Protein 5U19 (pdb70)

Nearest PDB structures (foldseek):
  5tyq-assembly1_A  TM=1.001E+00  e=8.607E-71  Micromonospora echinospora
  5u1i-assembly1_A  TM=9.982E-01  e=6.288E-71  Micromonospora echinospora
  5xj2-assembly2_B  TM=6.286E-01  e=7.851E-10  Streptococcus pneumoniae TIGR4
  4krg-assembly2_B  TM=6.011E-01  e=1.849E-07  Haemonchus contortus
  2h1r-assembly2_B  TM=6.565E-01  e=3.926E-07  Plasmodium falciparum

B-factor: mean 34.41, std 12.59, range [15.95, 95.07]

Radius of gyration: 20.22 Å; Cα contacts (8 Å, |Δi|>4): 685; chains: 1; bounding box: 64×38×39 Å

InterPro domains:
  IPR001356 Homeodomain [cd00086] (237-272)
  IPR007848 Methyltransferase small domain [PF05175] (113-231)
  IPR029063 S-adenosyl-L-methionine-dependent methyltransferase superfamily [G3DSA:3.40.50.150] (94-251)
  IPR029063 S-adenosyl-L-methionine-dependent methyltransferase superfamily [SSF53335] (100-252)
  IPR046977 rRNA (guanine-N(2)-)-methyltransferase RsmC/RlmG [PTHR47816] (113-232)

Foldseek 3Di:
DAQDFDFALVQADLVLLQLVLVLCVVAAPDPPGQQVNCQLQFHWHALVSVCVSSNPSNSVSCVRRQQWDCPPRTIHGQWHWDDDLHFIFIAGDDDDPVPDDLLHFDNCPCVRVVVLQDDPAAEEEEEEEQCGLVSVVLNNLVRYQAYEYEHQRVRSQSNNVSRCSSNVRDRYHYDHDDTCPVPPAAGQEYEYADLDDPQAQDQDGRNHGGCVSVLVNQLCNLRRYDVQHKYKYWYKFKQAVVRGRQVSSCVSNVQVPSVKEKEWEWADKDQDPRRIMMTTTMMMIGDDGTDYYYYYDNSVVVVVVPSPPRD

Structure (mmCIF, N/CA/C/O backbone):
data_5U19
#
_entry.id   5U19
#
_cell.length_a   65.725
_cell.length_b   67.383
_cell.length_c   69.571
_cell.angle_alpha   90.000
_cell.angle_beta   90.000
_cell.angle_gamma   90.000
#
_symmetry.space_group_name_H-M   'P 21 21 21'
#
loop_
_entity.id
_entity.type
_entity.pdbx_description
1 polymer 'Putative gentamicin methyltransferase'
2 non-polymer S-ADENOSYL-L-HOMOCYSTEINE
3 non-polymer 'MAGNESIUM ION'
4 non-polymer '(1R,2S,3S,4R,6S)-4,6-diamino-3-{[3-deoxy-4-C-methyl-3-(methylamino)-beta-L-arabinopyranosyl]oxy}-2-hydroxycyclohexyl 2-amino-2-deoxy-alpha-D-glucopyranoside'
5 water water
#
loop_
_atom_site.group_PDB
_atom_site.id
_atom_site.type_symbol
_atom_site.label_atom_id
_atom_site.label_alt_id
_atom_site.label_comp_id
_atom_site.label_asym_id
_atom_site.label_entity_id
_atom_site.label_seq_id
_atom_site.pdbx_PDB_ins_code
_atom_site.Cartn_x
_atom_site.Cartn_y
_atom_site.Cartn_z
_atom_site.occupancy
_atom_site.B_iso_or_equiv
_atom_site.auth_seq_id
_atom_site.auth_comp_id
_atom_site.auth_asym_id
_atom_site.auth_atom_id
_atom_site.pdbx_PDB_model_num
ATOM 1 N N . ILE A 1 22 ? 2.910 -11.845 31.056 1.00 47.56 2 ILE A N 1
ATOM 2 C CA . ILE A 1 22 ? 4.338 -12.132 31.100 1.00 43.05 2 ILE A CA 1
ATOM 3 C C . ILE A 1 22 ? 4.977 -11.886 29.721 1.00 35.35 2 ILE A C 1
ATOM 4 O O . ILE A 1 22 ? 6.133 -11.485 29.660 1.00 36.34 2 ILE A O 1
ATOM 9 N N . VAL A 1 23 ? 4.245 -12.083 28.620 1.00 31.27 3 VAL A N 1
ATOM 10 C CA . VAL A 1 23 ? 4.725 -11.685 27.292 1.00 23.34 3 VAL A CA 1
ATOM 11 C C . VAL A 1 23 ? 3.922 -10.481 26.832 1.00 23.99 3 VAL A C 1
ATOM 12 O O . VAL A 1 23 ? 2.689 -10.542 26.749 1.00 26.79 3 VAL A O 1
ATOM 16 N N . GLY A 1 24 ? 4.614 -9.396 26.494 1.00 23.92 4 GLY A N 1
ATOM 17 C CA . GLY A 1 24 ? 3.946 -8.215 25.985 1.00 21.26 4 GLY A CA 1
ATOM 18 C C . GLY A 1 24 ? 3.957 -7.010 26.898 1.00 26.16 4 GLY A C 1
ATOM 19 O O . GLY A 1 24 ? 3.233 -6.042 26.626 1.00 24.37 4 GLY A O 1
ATOM 20 N N . GLY A 1 25 ? 4.740 -7.033 27.974 1.00 27.18 5 GLY A N 1
ATOM 21 C CA . GLY A 1 25 ? 4.827 -5.865 28.832 1.00 27.94 5 GLY A CA 1
ATOM 22 C C . GLY A 1 25 ? 6.161 -5.142 28.820 1.00 34.06 5 GLY A C 1
ATOM 23 O O . GLY A 1 25 ? 6.331 -4.153 29.546 1.00 29.84 5 GLY A O 1
ATOM 24 N N . SER A 1 26 ? 7.102 -5.591 27.990 1.00 26.53 6 SER A N 1
ATOM 25 C CA . SER A 1 26 ? 8.430 -4.979 27.968 1.00 30.75 6 SER A CA 1
ATOM 26 C C . SER A 1 26 ? 8.349 -3.499 27.583 1.00 27.47 6 SER A C 1
ATOM 27 O O . SER A 1 26 ? 7.461 -3.070 26.840 1.00 25.92 6 SER A O 1
ATOM 30 N N A THR A 1 27 ? 9.282 -2.709 28.109 0.42 31.20 7 THR A N 1
ATOM 31 N N B THR A 1 27 ? 9.279 -2.701 28.118 0.58 31.20 7 THR A N 1
ATOM 32 C CA A THR A 1 27 ? 9.293 -1.286 27.805 0.42 28.59 7 THR A CA 1
ATOM 33 C CA B THR A 1 27 ? 9.305 -1.276 27.806 0.58 28.54 7 THR A CA 1
ATOM 34 C C A THR A 1 27 ? 9.947 -1.048 26.447 0.42 28.89 7 THR A C 1
ATOM 35 C C B THR A 1 27 ? 9.948 -1.049 26.444 0.58 28.81 7 THR A C 1
ATOM 36 O O A THR A 1 27 ? 11.000 -1.616 26.140 0.42 29.42 7 THR A O 1
ATOM 37 O O B THR A 1 27 ? 11.009 -1.602 26.143 0.58 29.41 7 THR A O 1
ATOM 44 N N . ILE A 1 28 ? 9.299 -0.235 25.622 1.00 30.23 8 ILE A N 1
ATOM 45 C CA . ILE A 1 28 ? 9.761 0.071 24.276 1.00 29.45 8 ILE A CA 1
ATOM 46 C C . ILE A 1 28 ? 9.927 1.580 24.200 1.00 27.95 8 ILE A C 1
ATOM 47 O O . ILE A 1 28 ? 8.945 2.319 24.335 1.00 26.28 8 ILE A O 1
ATOM 52 N N . GLN A 1 29 ? 11.162 2.038 23.975 1.00 29.87 9 GLN A N 1
ATOM 53 C CA . GLN A 1 29 ? 11.513 3.458 24.061 1.00 33.28 9 GLN A CA 1
ATOM 54 C C . GLN A 1 29 ? 12.330 3.898 22.851 1.00 33.03 9 GLN A C 1
ATOM 55 O O . GLN A 1 29 ? 13.537 4.150 22.964 1.00 34.60 9 GLN A O 1
ATOM 61 N N . PRO A 1 30 ? 11.700 4.035 21.679 1.00 36.47 10 PRO A N 1
ATOM 62 C CA . PRO A 1 30 ? 12.443 4.554 20.524 1.00 33.87 10 PRO A CA 1
ATOM 63 C C . PRO A 1 30 ? 12.865 6.009 20.696 1.00 37.81 10 PRO A C 1
ATOM 64 O O . PRO A 1 30 ? 13.864 6.422 20.095 1.00 33.10 10 PRO A O 1
ATOM 68 N N . GLU A 1 31 ? 12.166 6.781 21.537 1.00 32.79 11 GLU A N 1
ATOM 69 C CA . GLU A 1 31 ? 12.543 8.173 21.775 1.00 35.59 11 GLU A CA 1
ATOM 70 C C . GLU A 1 31 ? 13.910 8.307 22.440 1.00 40.32 11 GLU A C 1
ATOM 71 O O . GLU A 1 31 ? 14.483 9.407 22.443 1.00 42.56 11 GLU A O 1
ATOM 77 N N . ARG A 1 32 ? 14.434 7.230 23.018 1.00 34.15 12 ARG A N 1
ATOM 78 C CA . ARG A 1 32 ? 15.723 7.262 23.695 1.00 37.91 12 ARG A CA 1
ATOM 79 C C . ARG A 1 32 ? 16.892 7.034 22.754 1.00 37.64 12 ARG A C 1
ATOM 80 O O . ARG A 1 32 ? 18.036 7.021 23.217 1.00 38.22 12 ARG A O 1
ATOM 88 N N . VAL A 1 33 ? 16.638 6.849 21.455 1.00 34.46 13 VAL A N 1
ATOM 89 C CA . VAL A 1 33 ? 17.675 6.528 20.480 1.00 34.01 13 VAL A CA 1
ATOM 90 C C . VAL A 1 33 ? 17.578 7.493 19.308 1.00 37.65 13 VAL A C 1
ATOM 91 O O . VAL A 1 33 ? 16.481 7.800 18.826 1.00 39.61 13 VAL A O 1
ATOM 95 N N . ASP A 1 34 ? 18.735 7.967 18.847 1.00 49.20 14 ASP A N 1
ATOM 96 C CA . ASP A 1 34 ? 18.787 8.834 17.678 1.00 45.33 14 ASP A CA 1
ATOM 97 C C . ASP A 1 34 ? 18.297 8.079 16.447 1.00 35.50 14 ASP A C 1
ATOM 98 O O . ASP A 1 34 ? 18.600 6.900 16.262 1.00 38.12 14 ASP A O 1
ATOM 103 N N . ALA A 1 35 ? 17.529 8.775 15.605 1.00 37.94 15 ALA A N 1
ATOM 104 C CA . ALA A 1 35 ? 16.914 8.141 14.443 1.00 51.36 15 ALA A CA 1
ATOM 105 C C . ALA A 1 35 ? 17.948 7.550 13.488 1.00 47.10 15 ALA A C 1
ATOM 106 O O . ALA A 1 35 ? 17.671 6.543 12.821 1.00 38.25 15 ALA A O 1
ATOM 108 N N . ALA A 1 36 ? 19.140 8.151 13.409 1.00 43.81 16 ALA A N 1
ATOM 109 C CA . ALA A 1 36 ? 20.171 7.622 12.520 1.00 38.70 16 ALA A CA 1
ATOM 110 C C . ALA A 1 36 ? 20.680 6.272 13.007 1.00 41.71 16 ALA A C 1
ATOM 111 O O . ALA A 1 36 ? 20.978 5.386 12.196 1.00 39.86 16 ALA A O 1
ATOM 113 N N . ALA A 1 37 ? 20.789 6.096 14.324 1.00 34.54 17 ALA A N 1
ATOM 114 C CA . ALA A 1 37 ? 21.203 4.804 14.858 1.00 37.61 17 ALA A CA 1
ATOM 115 C C . ALA A 1 37 ? 20.138 3.740 14.607 1.00 35.18 17 ALA A C 1
ATOM 116 O O . ALA A 1 37 ? 20.463 2.588 14.300 1.00 31.20 17 ALA A O 1
ATOM 118 N N . LEU A 1 38 ? 18.860 4.114 14.727 1.00 33.98 18 LEU A N 1
ATOM 119 C CA . LEU A 1 38 ? 17.778 3.173 14.466 1.00 34.29 18 LEU A CA 1
ATOM 120 C C . LEU A 1 38 ? 17.733 2.787 12.992 1.00 33.05 18 LEU A C 1
ATOM 121 O O . LEU A 1 38 ? 17.532 1.612 12.657 1.00 34.06 18 LEU A O 1
ATOM 126 N N A ARG A 1 39 ? 17.923 3.764 12.100 0.60 34.68 19 ARG A N 1
ATOM 127 N N B ARG A 1 39 ? 17.917 3.767 12.102 0.40 34.69 19 ARG A N 1
ATOM 128 C CA A ARG A 1 39 ? 17.993 3.474 10.672 0.60 36.04 19 ARG A CA 1
ATOM 129 C CA B ARG A 1 39 ? 18.001 3.484 10.673 0.40 36.04 19 ARG A CA 1
ATOM 130 C C A ARG A 1 39 ? 19.109 2.484 10.364 0.60 37.37 19 ARG A C 1
ATOM 131 C C B ARG A 1 39 ? 19.105 2.479 10.373 0.40 37.35 19 ARG A C 1
ATOM 132 O O A ARG A 1 39 ? 18.951 1.609 9.505 0.60 36.30 19 ARG A O 1
ATOM 133 O O B ARG A 1 39 ? 18.937 1.597 9.524 0.40 36.30 19 ARG A O 1
ATOM 148 N N . GLN A 1 40 ? 20.241 2.593 11.066 1.00 35.18 20 GLN A N 1
ATOM 149 C CA . GLN A 1 40 ? 21.351 1.679 10.818 1.00 35.55 20 GLN A CA 1
ATOM 150 C C . GLN A 1 40 ? 21.049 0.281 11.324 1.00 37.71 20 GLN A C 1
ATOM 151 O O . GLN A 1 40 ? 21.410 -0.705 10.676 1.00 38.61 20 GLN A O 1
ATOM 157 N N . LEU A 1 41 ? 20.424 0.166 12.498 1.00 35.27 21 LEU A N 1
ATOM 158 C CA . LEU A 1 41 ? 19.962 -1.144 12.940 1.00 34.13 21 LEU A CA 1
ATOM 159 C C . LEU A 1 41 ? 18.979 -1.739 11.936 1.00 29.86 21 LEU A C 1
ATOM 160 O O . LEU A 1 41 ? 18.982 -2.949 11.693 1.00 35.70 21 LEU A O 1
ATOM 165 N N . GLY A 1 42 ? 18.130 -0.897 11.341 1.00 32.71 22 GLY A N 1
ATOM 166 C CA . GLY A 1 42 ? 17.165 -1.396 10.377 1.00 31.94 22 GLY A CA 1
ATOM 167 C C . GLY A 1 42 ? 17.819 -1.921 9.113 1.00 34.24 22 GLY A C 1
ATOM 168 O O . GLY A 1 42 ? 17.37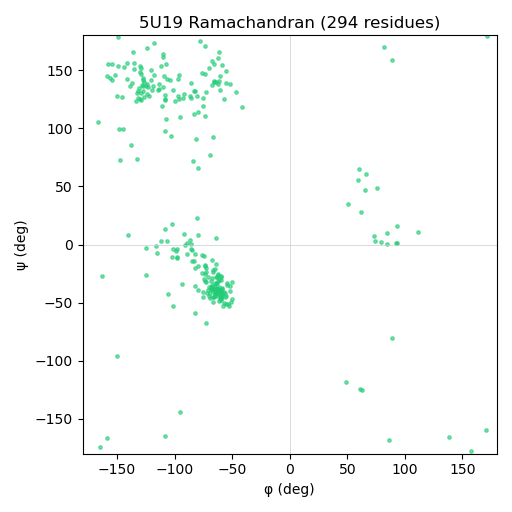6 -2.920 8.543 1.00 32.20 22 GLY A O 1
ATOM 169 N N . ASP A 1 43 ? 18.881 -1.250 8.655 1.00 40.28 23 ASP A N 1
ATOM 170 C CA . ASP A 1 43 ? 19.623 -1.736 7.493 1.00 36.70 23 ASP A CA 1
ATOM 171 C C . ASP A 1 43 ? 20.344 -3.038 7.812 1.00 36.80 23 ASP A C 1
ATOM 172 O O . ASP A 1 43 ? 20.427 -3.934 6.960 1.00 33.62 23 ASP A O 1
ATOM 177 N N . ALA A 1 44 ? 20.856 -3.170 9.042 1.00 34.70 24 ALA A N 1
ATOM 178 C CA . ALA A 1 44 ? 21.444 -4.434 9.464 1.00 32.88 24 ALA A CA 1
ATOM 179 C C . ALA A 1 44 ? 20.400 -5.544 9.491 1.00 30.84 24 ALA A C 1
ATOM 180 O O . ALA A 1 44 ? 20.678 -6.673 9.073 1.00 33.84 24 ALA A O 1
ATOM 182 N N . MET A 1 45 ? 19.189 -5.240 9.975 1.00 28.60 25 MET A N 1
ATOM 183 C CA . MET A 1 45 ? 18.120 -6.240 9.982 1.00 24.94 25 MET A CA 1
ATOM 184 C C . MET A 1 45 ? 17.736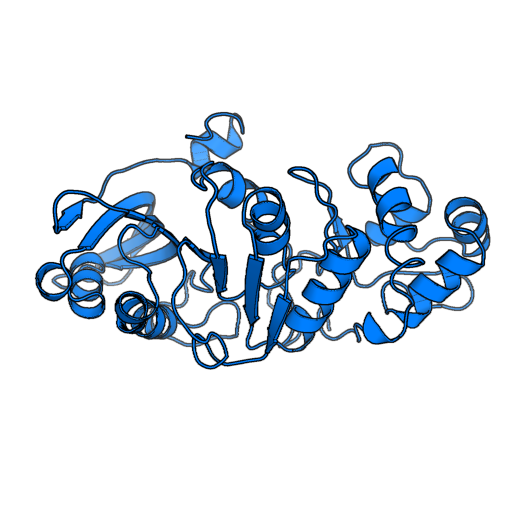 -6.646 8.560 1.00 25.87 25 MET A C 1
ATOM 185 O O . MET A 1 45 ? 17.445 -7.820 8.304 1.00 32.34 25 MET A O 1
ATOM 190 N N . ARG A 1 46 ? 17.713 -5.685 7.628 1.00 30.23 26 ARG A N 1
ATOM 191 C CA . ARG A 1 46 ? 17.381 -5.999 6.235 1.00 34.88 26 ARG A CA 1
ATOM 192 C C . ARG A 1 46 ? 18.272 -7.094 5.667 1.00 33.43 26 ARG A C 1
ATOM 193 O O . ARG A 1 46 ? 17.811 -7.908 4.860 1.00 35.09 26 ARG A O 1
ATOM 201 N N . LYS A 1 47 ? 19.535 -7.158 6.094 1.00 41.27 27 LYS A N 1
ATOM 202 C CA . LYS A 1 47 ? 20.448 -8.159 5.549 1.00 37.49 27 LYS A CA 1
ATOM 203 C C . LYS A 1 47 ? 20.155 -9.568 6.048 1.00 43.59 27 LYS A C 1
ATOM 204 O O . LYS A 1 47 ? 20.412 -10.540 5.328 1.00 37.41 27 LYS A O 1
ATOM 210 N N . VAL A 1 48 ? 19.667 -9.719 7.279 1.00 31.68 28 VAL A N 1
ATOM 211 C CA . VAL A 1 48 ? 19.771 -11.024 7.914 1.00 33.75 28 VAL A CA 1
ATOM 212 C C . VAL A 1 48 ? 18.422 -11.561 8.376 1.00 33.01 28 VAL A C 1
ATOM 213 O O . VAL A 1 48 ? 18.242 -12.780 8.474 1.00 29.98 28 VAL A O 1
ATOM 217 N N . VAL A 1 49 ? 17.467 -10.671 8.669 1.00 29.62 29 VAL A N 1
ATOM 218 C CA . VAL A 1 49 ? 16.173 -11.121 9.180 1.00 24.68 29 VAL A CA 1
ATOM 219 C C . VAL A 1 49 ? 15.383 -11.780 8.054 1.00 29.73 29 VAL A C 1
ATOM 220 O O . VAL A 1 49 ? 15.233 -11.213 6.964 1.00 28.96 29 VAL A O 1
ATOM 224 N N . GLY A 1 50 ? 14.843 -12.964 8.325 1.00 28.66 30 GLY A N 1
ATOM 225 C CA . GLY A 1 50 ? 14.111 -13.705 7.317 1.00 37.26 30 GLY A CA 1
ATOM 226 C C . GLY A 1 50 ? 14.970 -14.550 6.405 1.00 41.41 30 GLY A C 1
ATOM 227 O O . GLY A 1 50 ? 14.429 -15.219 5.513 1.00 42.81 30 GLY A O 1
ATOM 228 N N . SER A 1 51 ? 16.284 -14.549 6.601 1.00 33.98 31 SER A N 1
ATOM 229 C CA . SER A 1 51 ? 17.210 -15.337 5.803 1.00 33.48 31 SER A CA 1
ATOM 230 C C . SER A 1 51 ? 17.718 -16.513 6.618 1.00 37.83 31 SER A C 1
ATOM 231 O O . SER A 1 51 ? 17.952 -16.389 7.826 1.00 35.71 31 SER A O 1
ATOM 234 N N . ALA A 1 52 ? 17.892 -17.648 5.949 1.00 30.73 32 ALA A N 1
ATOM 235 C CA . ALA A 1 52 ? 18.438 -18.834 6.583 1.00 35.96 32 ALA A CA 1
ATOM 236 C C . ALA A 1 52 ? 19.853 -18.569 7.101 1.00 35.63 32 ALA A C 1
ATOM 237 O O . ALA A 1 52 ? 20.502 -17.590 6.739 1.00 30.68 32 ALA A O 1
ATOM 239 N N . ASP A 1 53 ? 20.335 -19.486 7.952 1.00 35.20 33 ASP A N 1
ATOM 240 C CA . ASP A 1 53 ? 21.689 -19.444 8.503 1.00 37.97 33 ASP A CA 1
ATOM 241 C C . ASP A 1 53 ? 21.862 -18.141 9.282 1.00 32.48 33 ASP A C 1
ATOM 242 O O . ASP A 1 53 ? 22.672 -17.283 8.902 1.00 37.96 33 ASP A O 1
ATOM 247 N N . PRO A 1 54 ? 21.123 -17.965 10.376 1.00 35.31 34 PRO A N 1
ATOM 248 C CA . PRO A 1 54 ? 21.050 -16.645 11.015 1.00 37.65 34 PRO A CA 1
ATOM 249 C C . PRO A 1 54 ? 22.385 -16.187 11.600 1.00 38.63 34 PRO A C 1
ATOM 250 O O . PRO A 1 54 ? 23.153 -16.972 12.165 1.00 37.65 34 PRO A O 1
ATOM 254 N N . THR A 1 55 ? 22.651 -14.901 11.437 1.00 34.93 35 THR A N 1
ATOM 255 C CA . THR A 1 55 ? 23.744 -14.204 12.103 1.00 38.98 35 THR A CA 1
ATOM 256 C C . THR A 1 55 ? 23.339 -13.911 13.549 1.00 42.83 35 THR A C 1
ATOM 257 O O . THR A 1 55 ? 22.205 -14.183 13.952 1.00 31.50 35 THR A O 1
ATOM 261 N N . PRO A 1 56 ? 24.249 -13.356 14.372 1.00 43.53 36 PRO A N 1
ATOM 262 C CA . PRO A 1 56 ? 23.852 -13.021 15.755 1.00 44.26 36 PRO A CA 1
ATOM 263 C C . PRO A 1 56 ? 22.633 -12.115 15.851 1.00 32.56 36 PRO A C 1
ATOM 264 O O . PRO A 1 56 ? 21.752 -12.364 16.686 1.00 38.05 36 PRO A O 1
ATOM 268 N N . LEU A 1 57 ? 22.559 -11.063 15.032 1.00 36.46 37 LEU A N 1
ATOM 269 C CA . LEU A 1 57 ? 21.400 -10.177 15.088 1.00 34.28 37 LEU A CA 1
ATOM 270 C C . LEU A 1 57 ? 20.122 -10.922 14.721 1.00 36.49 37 LEU A C 1
ATOM 271 O O . LEU A 1 57 ? 19.079 -10.734 15.354 1.00 30.30 37 LEU A O 1
ATOM 276 N N . ALA A 1 58 ? 20.186 -11.794 13.717 1.00 31.18 38 ALA A N 1
ATOM 277 C CA . ALA A 1 58 ? 19.009 -12.585 13.378 1.00 30.30 38 ALA A CA 1
ATOM 278 C C . ALA A 1 58 ? 18.683 -13.588 14.480 1.00 30.66 38 ALA A C 1
ATOM 279 O O . ALA A 1 58 ? 17.506 -13.821 14.781 1.00 33.56 38 ALA A O 1
ATOM 281 N N . ASP A 1 59 ? 19.705 -14.191 15.093 1.00 30.61 39 ASP A N 1
ATOM 282 C CA . ASP A 1 59 ? 19.488 -15.033 16.272 1.00 36.49 39 ASP A CA 1
ATOM 283 C C . ASP A 1 59 ? 18.782 -14.261 17.386 1.00 35.39 39 ASP A C 1
ATOM 284 O O . ASP A 1 59 ? 17.796 -14.739 17.959 1.00 32.25 39 ASP A O 1
ATOM 289 N N . LEU A 1 60 ? 19.298 -13.072 17.720 1.00 32.61 40 LEU A N 1
ATOM 290 C CA . LEU A 1 60 ? 18.709 -12.250 18.776 1.00 29.81 40 LEU A CA 1
ATOM 291 C C . LEU A 1 60 ? 17.231 -11.990 18.515 1.00 29.18 40 LEU A C 1
ATOM 292 O O . LEU A 1 60 ? 16.386 -12.209 19.391 1.00 30.78 40 LEU A O 1
ATOM 297 N N . LEU A 1 61 ? 16.902 -11.519 17.311 1.00 28.98 41 LEU A N 1
ATOM 298 C CA . LEU A 1 61 ? 15.525 -11.212 16.945 1.00 28.99 41 LEU A CA 1
ATOM 299 C C . LEU A 1 61 ? 14.711 -12.456 16.569 1.00 29.89 41 LEU A C 1
ATOM 300 O O . LEU A 1 61 ? 13.571 -12.317 16.113 1.00 30.21 41 LEU A O 1
ATOM 305 N N . SER A 1 62 ? 15.263 -13.652 16.769 1.00 24.46 42 SER A N 1
ATOM 306 C CA . SER A 1 62 ? 14.523 -14.908 16.721 1.00 26.59 42 SER A CA 1
ATOM 307 C C . SER A 1 62 ? 14.199 -15.446 18.102 1.00 28.64 42 SER A C 1
ATOM 308 O O . SER A 1 62 ? 13.516 -16.465 18.212 1.00 34.44 42 SER A O 1
ATOM 311 N N . GLY A 1 63 ? 14.670 -14.793 19.157 1.00 30.97 43 GLY A N 1
ATOM 312 C CA . GLY A 1 63 ? 14.442 -15.287 20.495 1.00 33.73 43 GLY A CA 1
ATOM 313 C C . GLY A 1 63 ? 15.541 -16.165 21.030 1.00 42.89 43 GLY A C 1
ATOM 314 O O . GLY A 1 63 ? 15.322 -16.873 22.019 1.00 41.54 43 GLY A O 1
ATOM 315 N N . THR A 1 64 ? 16.698 -16.151 20.412 1.00 31.87 44 THR A N 1
ATOM 316 C CA . THR A 1 64 ? 17.827 -16.918 20.905 1.00 38.49 44 THR A CA 1
ATOM 317 C C . THR A 1 64 ? 18.784 -15.997 21.639 1.00 43.15 44 THR A C 1
ATOM 318 O O . THR A 1 64 ? 19.082 -14.900 21.140 1.00 43.55 44 THR A O 1
ATOM 322 N N . PRO A 1 65 ? 19.250 -16.384 22.827 1.00 39.85 45 PRO A N 1
ATOM 323 C CA . PRO A 1 65 ? 20.255 -15.572 23.526 1.00 47.15 45 PRO A CA 1
ATOM 324 C C . PRO A 1 65 ? 21.570 -15.550 22.757 1.00 40.50 45 PRO A C 1
ATOM 325 O O . PRO A 1 65 ? 21.994 -16.560 22.195 1.00 43.30 45 PRO A O 1
ATOM 329 N N . VAL A 1 66 ? 22.206 -14.379 22.720 1.00 39.08 46 VAL A N 1
ATOM 330 C CA . VAL A 1 66 ? 23.371 -14.140 21.875 1.00 40.66 46 VAL A CA 1
ATOM 331 C C . VAL A 1 66 ? 24.506 -13.542 22.698 1.00 50.03 46 VAL A C 1
ATOM 332 O O . VAL A 1 66 ? 24.286 -12.849 23.697 1.00 49.25 46 VAL A O 1
ATOM 336 N N . ASP A 1 67 ? 25.732 -13.805 22.254 1.00 51.67 47 ASP A N 1
ATOM 337 C CA . ASP A 1 67 ? 26.924 -13.251 22.888 1.00 56.90 47 ASP A CA 1
ATOM 338 C C . ASP A 1 67 ? 27.074 -11.777 22.522 1.00 46.75 47 ASP A C 1
ATOM 339 O O . ASP A 1 67 ? 27.081 -11.437 21.334 1.00 53.43 47 ASP A O 1
ATOM 344 N N . PRO A 1 68 ? 27.204 -10.880 23.503 1.00 50.85 48 PRO A N 1
ATOM 345 C CA . PRO A 1 68 ? 27.228 -9.445 23.172 1.00 52.98 48 PRO A CA 1
ATOM 346 C C . PRO A 1 68 ? 28.384 -9.060 22.268 1.00 51.15 48 PRO A C 1
ATOM 347 O O . PRO A 1 68 ? 28.245 -8.133 21.462 1.00 54.29 48 PRO A O 1
ATOM 351 N N . ASP A 1 69 ? 29.519 -9.754 22.361 1.00 53.90 49 ASP A N 1
ATOM 352 C CA . ASP A 1 69 ? 30.665 -9.396 21.532 1.00 58.46 49 ASP A CA 1
ATOM 353 C C . ASP A 1 69 ? 30.379 -9.650 20.055 1.00 60.89 49 ASP A C 1
ATOM 354 O O . ASP A 1 69 ? 30.601 -8.769 19.214 1.00 58.25 49 ASP A O 1
ATOM 359 N N . GLU A 1 70 ? 29.871 -10.845 19.719 1.00 59.36 50 GLU A N 1
ATOM 360 C CA . GLU A 1 70 ? 29.524 -11.128 18.328 1.00 53.61 50 GLU A CA 1
ATOM 361 C C . GLU A 1 70 ? 28.432 -10.199 17.825 1.00 57.07 50 GLU A C 1
ATOM 362 O O . GLU A 1 70 ? 28.471 -9.763 16.669 1.00 63.05 50 GLU A O 1
ATOM 368 N N . LEU A 1 71 ? 27.452 -9.881 18.674 1.00 54.61 51 LEU A N 1
ATOM 369 C CA . LEU A 1 71 ? 26.498 -8.831 18.332 1.00 57.61 51 LEU A CA 1
ATOM 370 C C . LEU A 1 71 ? 27.227 -7.550 17.956 1.00 55.40 51 LEU A C 1
ATOM 371 O O . LEU A 1 71 ? 26.974 -6.960 16.899 1.00 54.23 51 LEU A O 1
ATOM 376 N N . THR A 1 72 ? 28.156 -7.119 18.820 1.00 64.63 52 THR A N 1
ATOM 377 C CA . THR A 1 72 ? 28.877 -5.869 18.604 1.00 60.55 52 THR A CA 1
ATOM 378 C C . THR A 1 72 ? 29.636 -5.890 17.284 1.00 54.81 52 THR A C 1
ATOM 379 O O . THR A 1 72 ? 29.682 -4.880 16.573 1.00 56.08 52 THR A O 1
ATOM 383 N N . ARG A 1 73 ? 30.219 -7.036 16.924 1.00 59.32 53 ARG A N 1
ATOM 384 C CA . ARG A 1 73 ? 30.904 -7.105 15.638 1.00 58.96 53 ARG A CA 1
ATOM 385 C C . ARG A 1 73 ? 29.949 -6.972 14.464 1.00 59.38 53 ARG A C 1
ATOM 386 O O . ARG A 1 73 ? 30.389 -6.605 13.372 1.00 61.04 53 ARG A O 1
ATOM 394 N N . GLU A 1 74 ? 28.661 -7.249 14.661 1.00 57.29 54 GLU A N 1
ATOM 395 C CA . GLU A 1 74 ? 27.711 -7.146 13.562 1.00 53.78 54 GLU A CA 1
ATOM 396 C C . GLU A 1 74 ? 27.012 -5.795 13.501 1.00 54.55 54 GLU A C 1
ATOM 397 O O . GLU A 1 74 ? 26.714 -5.313 12.403 1.00 48.93 54 GLU A O 1
ATOM 403 N N . VAL A 1 75 ? 26.743 -5.167 14.644 1.00 51.47 55 VAL A N 1
ATOM 404 C CA . VAL A 1 75 ? 26.031 -3.895 14.677 1.00 48.45 55 VAL A CA 1
ATOM 405 C C . VAL A 1 75 ? 26.884 -2.756 15.221 1.00 44.62 55 VAL A C 1
ATOM 406 O O . VAL A 1 75 ? 26.411 -1.616 15.276 1.00 43.23 55 VAL A O 1
ATOM 410 N N . GLY A 1 76 ? 28.125 -3.021 15.611 1.00 51.65 56 GLY A N 1
ATOM 411 C CA . GLY A 1 76 ? 28.975 -1.998 16.178 1.00 49.09 56 GLY A CA 1
ATOM 412 C C . GLY A 1 76 ? 28.699 -1.790 17.653 1.00 57.91 56 GLY A C 1
ATOM 413 O O . GLY A 1 76 ? 27.732 -2.301 18.229 1.00 47.86 56 GLY A O 1
ATOM 414 N N . ALA A 1 77 ? 29.587 -1.019 18.282 1.00 56.47 57 ALA A N 1
ATOM 415 C CA . ALA A 1 77 ? 29.378 -0.668 19.679 1.00 51.81 57 ALA A CA 1
ATOM 416 C C . ALA A 1 77 ? 28.276 0.366 19.828 1.00 48.82 57 ALA A C 1
ATOM 417 O O . ALA A 1 77 ? 27.649 0.441 20.887 1.00 58.37 57 ALA A O 1
ATOM 419 N N . ASP A 1 78 ? 28.018 1.166 18.787 1.00 52.55 58 ASP A N 1
ATOM 420 C CA . ASP A 1 78 ? 26.929 2.138 18.834 1.00 51.86 58 ASP A CA 1
ATOM 421 C C . ASP A 1 78 ? 25.569 1.515 18.511 1.00 60.48 58 ASP A C 1
ATOM 422 O O . ASP A 1 78 ? 24.540 2.049 18.942 1.00 48.26 58 ASP A O 1
ATOM 427 N N . GLY A 1 79 ? 25.538 0.360 17.847 1.00 53.17 59 GLY A N 1
ATOM 428 C CA . GLY A 1 79 ? 24.290 -0.355 17.650 1.00 46.41 59 GLY A CA 1
ATOM 429 C C . GLY A 1 79 ? 23.862 -1.153 18.867 1.00 39.98 59 GLY A C 1
ATOM 430 O O . GLY A 1 79 ? 22.676 -1.204 19.202 1.00 41.53 59 GLY A O 1
ATOM 431 N N . ARG A 1 80 ? 24.827 -1.781 19.542 1.00 39.54 60 ARG A N 1
ATOM 432 C CA . ARG A 1 80 ? 24.521 -2.575 20.729 1.00 42.18 60 ARG A CA 1
ATOM 433 C C . ARG A 1 80 ? 23.837 -1.742 21.826 1.00 49.67 60 ARG A C 1
ATOM 434 O O . ARG A 1 80 ? 22.875 -2.199 22.454 1.00 44.30 60 ARG A O 1
ATOM 442 N N . GLN A 1 81 ? 24.310 -0.514 22.066 1.00 45.87 61 GLN A N 1
ATOM 443 C CA . GLN A 1 81 ? 23.686 0.350 23.068 1.00 45.27 61 GLN A CA 1
ATOM 444 C C . GLN A 1 81 ? 22.350 0.891 22.579 1.00 42.36 61 GLN A C 1
ATOM 445 O O . GLN A 1 81 ? 21.451 1.132 23.389 1.00 39.22 61 GLN A O 1
ATOM 451 N N . ALA A 1 82 ? 22.203 1.098 21.267 1.00 38.39 62 ALA A N 1
ATOM 452 C CA . ALA A 1 82 ? 20.898 1.460 20.726 1.00 37.48 62 ALA A CA 1
ATOM 453 C C . ALA A 1 82 ? 19.892 0.331 20.929 1.00 34.18 62 ALA A C 1
ATOM 454 O O . ALA A 1 82 ? 18.718 0.582 21.226 1.00 32.33 62 ALA A O 1
ATOM 456 N N . LEU A 1 83 ? 20.336 -0.917 20.765 1.00 30.69 63 LEU A N 1
ATOM 457 C CA . LEU A 1 83 ? 19.483 -2.058 21.080 1.00 32.39 63 LEU A CA 1
ATOM 458 C C . LEU A 1 83 ? 19.019 -2.010 22.529 1.00 38.97 63 LEU A C 1
ATOM 459 O O . LEU A 1 83 ? 17.851 -2.289 22.827 1.00 30.54 63 LEU A O 1
ATOM 464 N N . LEU A 1 84 ? 19.919 -1.644 23.443 1.00 36.65 64 LEU A N 1
ATOM 465 C CA . LEU A 1 84 ? 19.569 -1.610 24.860 1.00 39.35 64 LEU A CA 1
ATOM 466 C C . LEU A 1 84 ? 18.709 -0.403 25.197 1.00 38.05 64 LEU A C 1
ATOM 467 O O . LEU A 1 84 ? 17.708 -0.537 25.909 1.00 38.36 64 LEU A O 1
ATOM 472 N N . ASP A 1 85 ? 19.076 0.778 24.691 1.00 33.85 65 ASP A N 1
ATOM 473 C CA . ASP A 1 85 ? 18.346 1.991 25.044 1.00 37.69 65 ASP A CA 1
ATOM 474 C C . ASP A 1 85 ? 16.909 1.951 24.548 1.00 40.04 65 ASP A C 1
ATOM 475 O O . ASP A 1 85 ? 16.009 2.486 25.211 1.00 35.72 65 ASP A O 1
ATOM 480 N N . SER A 1 86 ? 16.674 1.328 23.388 1.00 37.86 66 SER A N 1
ATOM 481 C CA . SER A 1 86 ? 15.337 1.263 22.810 1.00 31.00 66 SER A CA 1
ATOM 482 C C . SER A 1 86 ? 14.476 0.187 23.450 1.00 29.07 66 SER A C 1
ATOM 483 O O . SER A 1 86 ? 13.246 0.246 23.331 1.00 34.93 66 SER A O 1
ATOM 486 N N . GLY A 1 87 ? 15.085 -0.778 24.133 1.00 26.65 67 GLY A N 1
ATOM 487 C CA . GLY A 1 87 ? 14.358 -1.921 24.642 1.00 30.33 67 GLY A CA 1
ATOM 488 C C . GLY A 1 87 ? 14.327 -3.117 23.708 1.00 29.03 67 GLY A C 1
ATOM 489 O O . GLY A 1 87 ? 13.707 -4.132 24.052 1.00 31.39 67 GLY A O 1
ATOM 490 N N . MET A 1 88 ? 14.970 -3.027 22.538 1.00 30.23 68 MET A N 1
ATOM 491 C CA . MET A 1 88 ? 15.050 -4.169 21.627 1.00 28.25 68 MET A CA 1
ATOM 492 C C . MET A 1 88 ? 15.823 -5.324 22.242 1.00 35.82 68 MET A C 1
ATOM 493 O O . MET A 1 88 ? 15.585 -6.487 21.897 1.00 33.06 68 MET A O 1
ATOM 498 N N . ALA A 1 89 ? 16.761 -5.034 23.139 1.00 29.34 69 ALA A N 1
ATOM 499 C CA . ALA A 1 89 ? 17.575 -6.071 23.742 1.00 27.46 69 ALA A CA 1
ATOM 500 C C . ALA A 1 89 ? 17.670 -5.823 25.244 1.00 38.07 69 ALA A C 1
ATOM 501 O O . ALA A 1 89 ? 17.493 -4.699 25.723 1.00 32.60 69 ALA A O 1
ATOM 503 N N . VAL A 1 90 ? 17.940 -6.900 25.978 1.00 37.11 70 VAL A N 1
ATOM 504 C CA . VAL A 1 90 ? 18.081 -6.880 27.428 1.00 45.70 70 VAL A CA 1
ATOM 505 C C . VAL A 1 90 ? 19.407 -7.538 27.788 1.00 51.20 70 VAL A C 1
ATOM 506 O O . VAL A 1 90 ? 19.720 -8.623 27.287 1.00 44.77 70 VAL A O 1
ATOM 510 N N . ASP A 1 91 ? 20.179 -6.881 28.656 1.00 45.23 71 ASP A N 1
ATOM 511 C CA . ASP A 1 91 ? 21.451 -7.416 29.138 1.00 51.07 71 ASP A CA 1
ATOM 512 C C . ASP A 1 91 ? 21.197 -8.442 30.242 1.00 53.22 71 ASP A C 1
ATOM 513 O O . ASP A 1 91 ? 20.722 -8.092 31.329 1.00 48.58 71 ASP A O 1
ATOM 518 N N . ASP A 1 92 ? 21.517 -9.709 29.972 1.00 57.58 72 ASP A N 1
ATOM 519 C CA . ASP A 1 92 ? 21.478 -10.762 30.982 1.00 61.29 72 ASP A CA 1
ATOM 520 C C . ASP A 1 92 ? 22.817 -10.948 31.681 1.00 64.96 72 ASP A C 1
ATOM 521 O O . ASP A 1 92 ? 22.982 -11.915 32.433 1.00 66.44 72 ASP A O 1
ATOM 526 N N . GLY A 1 93 ? 23.772 -10.052 31.451 1.00 59.56 73 GLY A N 1
ATOM 527 C CA . GLY A 1 93 ? 25.117 -10.245 31.952 1.00 57.04 73 GLY A CA 1
ATOM 528 C C . GLY A 1 93 ? 25.960 -11.011 30.956 1.00 63.52 73 GLY A C 1
ATOM 529 O O . GLY A 1 93 ? 26.733 -10.419 30.192 1.00 68.90 73 GLY A O 1
ATOM 530 N N . THR A 1 94 ? 25.799 -12.334 30.941 1.00 58.40 74 THR A N 1
ATOM 531 C CA . THR A 1 94 ? 26.532 -13.162 29.990 1.00 58.95 74 THR A CA 1
ATOM 532 C C . THR A 1 94 ? 26.020 -12.959 28.564 1.00 61.07 74 THR A C 1
ATOM 533 O O . THR A 1 94 ? 26.812 -12.802 27.627 1.00 65.44 74 THR A O 1
ATOM 537 N N . THR A 1 95 ? 24.701 -12.924 28.383 1.00 57.98 75 THR A N 1
ATOM 538 C CA . THR A 1 95 ? 24.098 -12.868 27.056 1.00 56.68 75 THR A CA 1
ATOM 539 C C . THR A 1 95 ? 23.180 -11.661 26.912 1.00 52.48 75 THR A C 1
ATOM 540 O O . THR A 1 95 ? 22.851 -10.967 27.881 1.00 44.73 75 THR A O 1
ATOM 544 N N . PHE A 1 96 ? 22.784 -11.422 25.659 1.00 44.52 76 PHE A N 1
ATOM 545 C CA . PHE A 1 96 ? 21.710 -10.513 25.288 1.00 45.39 76 PHE A CA 1
ATOM 546 C C . PHE A 1 96 ? 20.521 -11.329 24.796 1.00 45.61 76 PHE A C 1
ATOM 547 O O . PHE A 1 96 ? 20.687 -12.371 24.154 1.00 39.44 76 PHE A O 1
ATOM 555 N N . SER A 1 97 ? 19.318 -10.846 25.088 1.00 37.69 77 SER A N 1
ATOM 556 C CA . SER A 1 97 ? 18.112 -11.499 24.604 1.00 43.40 77 SER A CA 1
ATOM 557 C C . SER A 1 97 ? 17.104 -10.428 24.220 1.00 38.51 77 SER A C 1
ATOM 558 O O . SER A 1 97 ? 17.168 -9.293 24.695 1.00 35.06 77 SER A O 1
ATOM 561 N N . 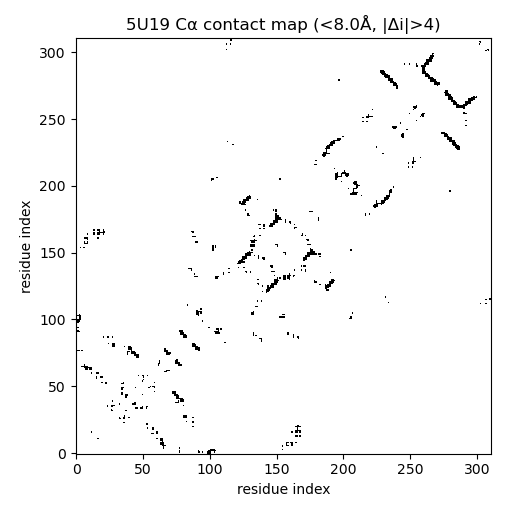SER A 1 98 ? 16.178 -10.794 23.328 1.00 32.51 78 SER A N 1
ATOM 562 C CA . SER A 1 98 ? 15.183 -9.825 22.932 1.00 26.31 78 SER A CA 1
ATOM 563 C C . SER A 1 98 ? 13.786 -10.299 23.298 1.00 28.83 78 SER A C 1
ATOM 564 O O . SER A 1 98 ? 13.445 -11.465 23.061 1.00 26.34 78 SER A O 1
ATOM 567 N N . PRO A 1 99 ? 12.946 -9.413 23.846 1.00 26.71 79 PRO A N 1
ATOM 568 C CA . PRO A 1 99 ? 11.515 -9.729 23.970 1.00 29.74 79 PRO A CA 1
ATOM 569 C C . PRO A 1 99 ? 10.758 -9.654 22.645 1.00 25.95 79 PRO A C 1
ATOM 570 O O . PRO A 1 99 ? 9.598 -10.078 22.591 1.00 29.51 79 PRO A O 1
ATOM 574 N N . LEU A 1 100 ? 11.360 -9.137 21.581 1.00 27.58 80 LEU A N 1
ATOM 575 C CA . LEU A 1 100 ? 10.663 -8.940 20.320 1.00 23.10 80 LEU A CA 1
ATOM 576 C C . LEU A 1 100 ? 11.184 -9.926 19.280 1.00 20.17 80 LEU A C 1
ATOM 577 O O . LEU A 1 100 ? 12.240 -10.542 19.448 1.00 23.23 80 LEU A O 1
ATOM 582 N N . ARG A 1 101 ? 10.420 -10.079 18.203 1.00 22.94 81 ARG A N 1
ATOM 583 C CA . ARG A 1 101 ? 10.798 -10.962 17.100 1.00 23.21 81 ARG A CA 1
ATOM 584 C C . ARG A 1 101 ? 10.764 -10.181 15.800 1.00 22.61 81 ARG A C 1
ATOM 585 O O . ARG A 1 101 ? 9.860 -9.374 15.586 1.00 23.48 81 ARG A O 1
ATOM 593 N N . GLY A 1 102 ? 11.746 -10.424 14.931 1.00 22.94 82 GLY A N 1
ATOM 594 C CA . GLY A 1 102 ? 11.890 -9.678 13.697 1.00 21.95 82 GLY A CA 1
ATOM 595 C C . GLY A 1 102 ? 11.273 -10.369 12.490 1.00 21.70 82 GLY A C 1
ATOM 596 O O . GLY A 1 102 ? 11.279 -11.598 12.375 1.00 28.92 82 GLY A O 1
ATOM 597 N N . HIS A 1 103 ? 10.744 -9.554 11.589 1.00 25.50 83 HIS A N 1
ATOM 598 C CA . HIS A 1 103 ? 10.162 -10.005 10.332 1.00 24.21 83 HIS A CA 1
ATOM 599 C C . HIS A 1 103 ? 10.643 -9.099 9.215 1.00 29.30 83 HIS A C 1
ATOM 600 O O . HIS A 1 103 ? 10.916 -7.914 9.424 1.00 26.76 83 HIS A O 1
ATOM 607 N N . GLN A 1 104 ? 10.721 -9.650 8.013 1.00 22.95 84 GLN A N 1
ATOM 608 C CA . GLN A 1 104 ? 10.911 -8.825 6.832 1.00 25.80 84 GLN A CA 1
ATOM 609 C C . GLN A 1 104 ? 9.923 -9.287 5.779 1.00 28.35 84 GLN A C 1
ATOM 610 O O . GLN A 1 104 ? 9.901 -10.470 5.432 1.00 30.10 84 GLN A O 1
ATOM 616 N N . LEU A 1 105 ? 9.101 -8.359 5.293 1.00 26.24 85 LEU A N 1
ATOM 617 C CA . LEU A 1 105 ? 8.061 -8.669 4.326 1.00 27.59 85 LEU A CA 1
ATOM 618 C C . LEU A 1 105 ? 7.674 -7.392 3.602 1.00 32.92 85 LEU A C 1
ATOM 619 O O . LEU A 1 105 ? 7.689 -6.312 4.195 1.00 26.92 85 LEU A O 1
ATOM 624 N N . HIS A 1 106 ? 7.350 -7.527 2.315 1.00 28.54 86 HIS A N 1
ATOM 625 C CA . HIS A 1 106 ? 6.795 -6.432 1.523 1.00 34.53 86 HIS A CA 1
ATOM 626 C C . HIS A 1 106 ? 7.636 -5.165 1.643 1.00 26.06 86 HIS A C 1
ATOM 627 O O . HIS A 1 106 ? 7.119 -4.049 1.642 1.00 30.49 86 HIS A O 1
ATOM 634 N N . GLY A 1 107 ? 8.949 -5.342 1.748 1.00 31.67 87 GLY A N 1
ATOM 635 C CA . GLY A 1 107 ? 9.865 -4.234 1.694 1.00 29.24 87 GLY A CA 1
ATOM 636 C C . GLY A 1 107 ? 10.091 -3.511 2.998 1.00 35.92 87 GLY A C 1
ATOM 637 O O . GLY A 1 107 ? 10.698 -2.437 2.987 1.00 34.40 87 GLY A O 1
ATOM 638 N N . VAL A 1 108 ? 9.610 -4.048 4.115 1.00 25.41 88 VAL A N 1
ATOM 639 C CA . VAL A 1 108 ? 9.815 -3.432 5.421 1.00 28.04 88 VAL A CA 1
ATOM 640 C C . VAL A 1 108 ? 10.339 -4.491 6.378 1.00 26.64 88 VAL A C 1
ATOM 641 O O . VAL A 1 108 ? 10.095 -5.687 6.203 1.00 28.91 88 VAL A O 1
ATOM 645 N N . VAL A 1 109 ? 11.073 -4.041 7.401 1.00 26.83 89 VAL A N 1
ATOM 646 C CA . VAL A 1 109 ? 11.408 -4.866 8.556 1.00 26.86 89 VAL A CA 1
ATOM 647 C C . VAL A 1 109 ? 10.498 -4.434 9.694 1.00 30.04 89 VAL A C 1
ATOM 648 O O . VAL A 1 109 ? 10.153 -3.252 9.827 1.00 26.70 89 VAL A O 1
ATOM 652 N N A VAL A 1 110 ? 10.091 -5.404 10.512 0.55 27.02 90 VAL A N 1
ATOM 653 N N B VAL A 1 110 ? 10.096 -5.388 10.526 0.45 27.01 90 VAL A N 1
ATOM 654 C CA A VAL A 1 110 ? 9.103 -5.195 11.565 0.55 24.11 90 VAL A CA 1
ATOM 655 C CA B VAL A 1 110 ? 9.142 -5.089 11.589 0.45 24.11 90 VAL A CA 1
ATOM 656 C C A VAL A 1 110 ? 9.501 -6.014 12.783 0.55 25.36 90 VAL A C 1
ATOM 657 C C B VAL A 1 110 ? 9.417 -5.999 12.774 0.45 25.43 90 VAL A C 1
ATOM 658 O O A VAL A 1 110 ? 9.878 -7.185 12.660 0.55 25.51 90 VAL A O 1
ATOM 659 O O B VAL A 1 110 ? 9.644 -7.203 12.620 0.45 25.04 90 VAL A O 1
ATOM 666 N N . LEU A 1 111 ? 9.402 -5.406 13.960 1.00 21.87 91 LEU A N 1
ATOM 667 C CA . LEU A 1 111 ? 9.464 -6.136 15.215 1.00 21.79 91 LEU A CA 1
ATOM 668 C C . LEU A 1 111 ? 8.056 -6.278 15.771 1.00 18.34 91 LEU A C 1
ATOM 669 O O . LEU A 1 111 ? 7.251 -5.349 15.688 1.00 21.96 91 LEU A O 1
ATOM 674 N N . SER A 1 112 ? 7.763 -7.421 16.375 1.00 21.72 92 SER A N 1
ATOM 675 C CA . SER A 1 112 ? 6.541 -7.533 17.159 1.00 23.20 92 SER A CA 1
ATOM 676 C C . SER A 1 112 ? 6.790 -8.516 18.288 1.00 21.29 92 SER A C 1
ATOM 677 O O . SER A 1 112 ? 7.872 -9.098 18.404 1.00 22.87 92 SER A O 1
ATOM 680 N N . ASP A 1 113 ? 5.769 -8.711 19.112 1.00 22.16 93 ASP A N 1
ATOM 681 C CA . ASP A 1 113 ? 5.837 -9.717 20.159 1.00 17.98 93 ASP A CA 1
ATOM 682 C C . ASP A 1 113 ? 5.921 -11.118 19.547 1.00 20.67 93 ASP A C 1
ATOM 683 O O . ASP A 1 113 ? 5.525 -11.333 18.402 1.00 23.37 93 ASP A O 1
ATOM 688 N N . PRO A 1 114 ? 6.472 -12.075 20.271 1.00 24.02 94 PRO A N 1
ATOM 689 C CA . PRO A 1 114 ? 6.429 -13.453 19.783 1.00 23.79 94 PRO A CA 1
ATOM 690 C C . PRO A 1 114 ? 5.007 -13.991 19.852 1.00 25.92 94 PRO A C 1
ATOM 691 O O . PRO A 1 114 ? 4.187 -13.563 20.672 1.00 20.13 94 PRO A O 1
ATOM 695 N N . ASP A 1 115 ? 4.719 -14.933 18.954 1.00 24.01 95 ASP A N 1
ATOM 696 C CA . ASP A 1 115 ? 3.426 -15.611 18.906 1.00 22.97 95 ASP A CA 1
ATOM 697 C C . ASP A 1 115 ? 3.358 -16.593 20.073 1.00 26.87 95 ASP A C 1
ATOM 698 O O . ASP A 1 115 ? 4.068 -17.606 20.076 1.00 25.44 95 ASP A O 1
ATOM 703 N N . VAL A 1 116 ? 2.508 -16.309 21.066 1.00 22.55 96 VAL A N 1
ATOM 704 C CA . VAL A 1 116 ? 2.386 -17.149 22.257 1.00 25.60 96 VAL A CA 1
ATOM 705 C C . VAL A 1 116 ? 0.911 -17.333 22.581 1.00 26.85 96 VAL A C 1
ATOM 706 O O . VAL A 1 116 ? 0.042 -16.621 22.072 1.00 24.81 96 VAL A O 1
ATOM 710 N N . GLU A 1 117 ? 0.634 -18.309 23.442 1.00 25.65 97 GLU A N 1
ATOM 711 C CA . GLU A 1 117 ? -0.748 -18.625 23.754 1.00 25.51 97 GLU A CA 1
ATOM 712 C C . GLU A 1 117 ? -1.403 -17.484 24.529 1.00 27.85 97 GLU A C 1
ATOM 713 O O . GLU A 1 117 ? -0.746 -16.666 25.192 1.00 26.23 97 GLU A O 1
ATOM 719 N N . GLU A 1 118 ? -2.733 -17.460 24.459 1.00 31.26 98 GLU A N 1
ATOM 720 C CA . GLU A 1 118 ? -3.491 -16.367 25.055 1.00 32.90 98 GLU A CA 1
ATOM 721 C C . GLU A 1 118 ? -3.248 -16.258 26.553 1.00 31.97 98 GLU A C 1
ATOM 722 O O . GLU A 1 118 ? -3.320 -15.158 27.109 1.00 25.82 98 GLU A O 1
ATOM 728 N N . GLU A 1 119 ? -2.918 -17.369 27.222 1.00 34.01 99 GLU A N 1
ATOM 729 C CA . GLU A 1 119 ? -2.826 -17.363 28.678 1.00 28.88 99 GLU A CA 1
ATOM 730 C C . GLU A 1 119 ? -1.601 -16.625 29.202 1.00 33.06 99 GLU A C 1
ATOM 731 O O . GLU A 1 119 ? -1.586 -16.240 30.372 1.00 31.08 99 GLU A O 1
ATOM 737 N N . VAL A 1 120 ? -0.568 -16.425 28.384 1.00 26.05 100 VAL A N 1
ATOM 738 C CA . VAL A 1 120 ? 0.637 -15.745 28.835 1.00 24.97 100 VAL A CA 1
ATOM 739 C C . VAL A 1 120 ? 0.765 -14.347 28.233 1.00 26.88 100 VAL A C 1
ATOM 740 O O . VAL A 1 120 ? 1.836 -13.739 28.320 1.00 29.52 100 VAL A O 1
ATOM 744 N N . GLN A 1 121 ? -0.296 -13.820 27.625 1.00 25.41 101 GLN A N 1
ATOM 745 C CA . GLN A 1 121 ? -0.249 -12.490 27.020 1.00 27.21 101 GLN A CA 1
ATOM 746 C C . GLN A 1 121 ? -0.561 -11.412 28.051 1.00 30.55 101 GLN A C 1
ATOM 747 O O . GLN A 1 121 ? -1.588 -11.474 28.735 1.00 31.19 101 GLN A O 1
ATOM 753 N N . HIS A 1 122 ? 0.346 -10.440 28.159 1.00 26.66 102 HIS A N 1
ATOM 754 C CA . HIS A 1 122 ? 0.145 -9.202 28.901 1.00 24.89 102 HIS A CA 1
ATOM 755 C C . HIS A 1 122 ? -1.018 -8.414 28.281 1.00 24.81 102 HIS A C 1
ATOM 756 O O . HIS A 1 122 ? -1.414 -8.636 27.128 1.00 22.96 102 HIS A O 1
ATOM 763 N N . ARG A 1 123 ? -1.589 -7.488 29.059 1.00 25.11 103 ARG A N 1
ATOM 764 C CA . ARG A 1 123 ? -2.682 -6.690 28.511 1.00 27.01 103 ARG A CA 1
ATOM 765 C C . ARG A 1 123 ? -2.227 -5.853 27.314 1.00 19.16 103 ARG A C 1
ATOM 766 O O . ARG A 1 123 ? -3.049 -5.505 26.456 1.00 21.46 103 ARG A O 1
ATOM 774 N N . TRP A 1 124 ? -0.936 -5.520 27.236 1.00 17.03 104 TRP A N 1
ATOM 775 C CA . TRP A 1 124 ? -0.406 -4.703 26.143 1.00 21.65 104 TRP A CA 1
ATOM 776 C C . TRP A 1 124 ? 0.340 -5.537 25.099 1.00 23.00 104 TRP A C 1
ATOM 777 O O . TRP A 1 124 ? 1.111 -4.986 24.294 1.00 20.10 104 TRP A O 1
ATOM 788 N N . TYR A 1 125 ? 0.104 -6.847 25.097 1.00 19.34 105 TYR A N 1
ATOM 789 C CA . TYR A 1 125 ? 0.586 -7.724 24.027 1.00 21.55 105 TYR A CA 1
ATOM 790 C C . TYR A 1 125 ? 0.185 -7.192 22.652 1.00 19.32 105 TYR A C 1
ATOM 791 O O . TYR A 1 125 ? -0.965 -6.784 22.440 1.00 18.25 105 TYR A O 1
ATOM 800 N N . VAL A 1 126 ? 1.117 -7.262 21.690 1.00 16.23 106 VAL A N 1
ATOM 801 C CA . VAL A 1 126 ? 0.893 -6.756 20.332 1.00 17.18 106 VAL A CA 1
ATOM 802 C C . VAL A 1 126 ? 0.793 -7.923 19.360 1.00 22.61 106 VAL A C 1
ATOM 803 O O . VAL A 1 126 ? 1.594 -8.862 19.427 1.00 18.99 106 VAL A O 1
ATOM 807 N N . ASP A 1 127 ? -0.195 -7.852 18.454 1.00 19.90 107 ASP A N 1
ATOM 808 C CA . ASP A 1 127 ? -0.446 -8.836 17.397 1.00 21.58 107 ASP A CA 1
ATOM 809 C C . ASP A 1 127 ? 0.884 -9.272 16.791 1.00 18.79 107 ASP A C 1
ATOM 810 O O . ASP A 1 127 ? 1.623 -8.435 16.260 1.00 20.39 107 ASP A O 1
ATOM 815 N N . PRO A 1 128 ? 1.237 -10.570 16.879 1.00 18.13 108 PRO A N 1
ATOM 816 C CA . PRO A 1 128 ? 2.559 -11.021 16.414 1.00 17.41 108 PRO A CA 1
ATOM 817 C C . PRO A 1 128 ? 2.652 -11.218 14.903 1.00 24.17 108 PRO A C 1
ATOM 818 O O . PRO A 1 128 ? 3.524 -11.954 14.431 1.00 25.54 108 PRO A O 1
ATOM 822 N N . LEU A 1 129 ? 1.772 -10.553 14.159 1.00 20.40 109 LEU A N 1
ATOM 823 C CA . LEU A 1 129 ? 1.613 -10.640 12.703 1.00 21.56 109 LEU A CA 1
ATOM 824 C C . LEU A 1 129 ? 0.908 -11.935 12.324 1.00 23.71 109 LEU A C 1
ATOM 825 O O . LEU A 1 129 ? 1.360 -12.650 11.417 1.00 24.49 109 LEU A O 1
ATOM 830 N N . TRP A 1 130 ? -0.209 -12.231 13.003 1.00 22.92 110 TRP A N 1
ATOM 831 C CA . TRP A 1 130 ? -0.988 -13.427 12.668 1.00 25.21 110 TRP A CA 1
ATOM 832 C C . TRP A 1 130 ? -1.475 -13.399 11.216 1.00 27.76 110 TRP A C 1
ATOM 833 O O . TRP A 1 130 ? -1.397 -14.411 10.511 1.00 24.54 110 TRP A O 1
ATOM 844 N N . GLU A 1 131 ? -1.986 -12.255 10.742 1.00 20.92 111 GLU A N 1
ATOM 845 C CA . GLU A 1 131 ? -2.541 -12.204 9.396 1.00 23.45 111 GLU A CA 1
ATOM 846 C C . GLU A 1 131 ? -1.924 -11.129 8.518 1.00 33.30 111 GLU A C 1
ATOM 847 O O . GLU A 1 131 ? -2.283 -11.053 7.333 1.00 26.55 111 GLU A O 1
ATOM 853 N N . ALA A 1 132 ? -1.003 -10.313 9.054 1.00 26.14 112 ALA A N 1
ATOM 854 C CA . ALA A 1 132 ? -0.507 -9.133 8.340 1.00 25.34 112 ALA A CA 1
ATOM 855 C C . ALA A 1 132 ? -0.057 -9.457 6.917 1.00 24.72 112 ALA A C 1
ATOM 856 O O . ALA A 1 132 ? -0.392 -8.732 5.976 1.00 26.08 112 ALA A O 1
ATOM 858 N N . ASP A 1 133 ? 0.727 -10.523 6.740 1.00 23.91 113 ASP A N 1
ATOM 859 C CA . ASP A 1 133 ? 1.256 -10.812 5.406 1.00 28.67 113 ASP A CA 1
ATOM 860 C C . ASP A 1 133 ? 0.139 -11.117 4.418 1.00 28.01 113 ASP A C 1
ATOM 861 O O . ASP A 1 133 ? 0.182 -10.675 3.262 1.00 29.07 113 ASP A O 1
ATOM 866 N N . LEU A 1 134 ? -0.869 -11.867 4.853 1.00 26.20 114 LEU A N 1
ATOM 867 C CA . LEU A 1 134 ? -2.027 -12.123 4.000 1.00 28.38 114 LEU A CA 1
ATOM 868 C C . LEU A 1 134 ? -2.795 -10.835 3.710 1.00 28.40 114 LEU A C 1
ATOM 869 O O . LEU A 1 134 ? -3.170 -10.572 2.560 1.00 21.82 114 LEU A O 1
ATOM 874 N N . LEU A 1 135 ? -3.025 -10.006 4.734 1.00 24.00 115 LEU A N 1
ATOM 875 C CA . LEU A 1 135 ? -3.830 -8.809 4.527 1.00 19.68 115 LEU A CA 1
ATOM 876 C C . LEU A 1 135 ? -3.143 -7.838 3.578 1.00 19.08 115 LEU A C 1
ATOM 877 O O . LEU A 1 135 ? -3.805 -7.167 2.780 1.00 24.42 115 LEU A O 1
ATOM 882 N N . ILE A 1 136 ? -1.816 -7.734 3.650 1.00 19.55 116 ILE A N 1
ATOM 883 C CA . ILE A 1 136 ? -1.124 -6.834 2.724 1.00 21.49 116 ILE A CA 1
ATOM 884 C C . ILE A 1 136 ? -1.348 -7.276 1.280 1.00 25.76 116 ILE A C 1
ATOM 885 O O . ILE A 1 136 ? -1.517 -6.444 0.380 1.00 23.48 116 ILE A O 1
ATOM 890 N N . ARG A 1 137 ? -1.390 -8.586 1.045 1.00 24.98 117 ARG A N 1
ATOM 891 C CA . ARG A 1 137 ? -1.646 -9.092 -0.305 1.00 32.14 117 ARG A CA 1
ATOM 892 C C . ARG A 1 137 ? -3.089 -8.857 -0.753 1.00 32.82 117 ARG A C 1
ATOM 893 O O . ARG A 1 137 ? -3.340 -8.718 -1.957 1.00 31.97 117 ARG A O 1
ATOM 901 N N . LEU A 1 138 ? -4.046 -8.785 0.184 1.00 24.09 118 LEU A N 1
ATOM 902 C CA . LEU A 1 138 ? -5.429 -8.462 -0.177 1.00 28.87 118 LEU A CA 1
ATOM 903 C C . LEU A 1 138 ? -5.642 -6.982 -0.468 1.00 30.34 118 LEU A C 1
ATOM 904 O O . LEU A 1 138 ? -6.600 -6.630 -1.177 1.00 30.51 118 LEU A O 1
ATOM 909 N N . MET A 1 139 ? -4.795 -6.110 0.081 1.00 27.01 119 MET A N 1
ATOM 910 C CA . MET A 1 139 ? -5.023 -4.674 -0.007 1.00 25.62 119 MET A CA 1
ATOM 911 C C . MET A 1 139 ? -4.887 -4.184 -1.449 1.00 29.23 119 MET A C 1
ATOM 912 O O . MET A 1 139 ? -3.980 -4.590 -2.184 1.00 29.13 119 MET A O 1
ATOM 917 N N . LEU A 1 140 ? -5.800 -3.306 -1.850 1.00 31.00 120 LEU A N 1
ATOM 918 C CA . LEU A 1 140 ? -5.719 -2.680 -3.165 1.00 31.61 120 LEU A CA 1
ATOM 919 C C . LEU A 1 140 ? -4.372 -1.987 -3.343 1.00 38.93 120 LEU A C 1
ATOM 920 O O . LEU A 1 140 ? -3.857 -1.336 -2.423 1.00 31.73 120 LEU A O 1
ATOM 925 N N . ARG A 1 141 ? -3.801 -2.118 -4.544 1.00 34.33 121 ARG A N 1
ATOM 926 C CA . ARG A 1 141 ? -2.419 -1.696 -4.722 1.00 41.92 121 ARG A CA 1
ATOM 927 C C . ARG A 1 141 ? -2.306 -0.207 -5.016 1.00 35.67 121 ARG A C 1
ATOM 928 O O . ARG A 1 141 ? -1.191 0.316 -5.086 1.00 44.37 121 ARG A O 1
ATOM 936 N N . ARG A 1 142 ? -3.433 0.477 -5.175 1.00 44.96 122 ARG A N 1
ATOM 937 C CA . ARG A 1 142 ? -3.447 1.922 -5.376 1.00 46.91 122 ARG A CA 1
ATOM 938 C C . ARG A 1 142 ? -2.796 2.652 -4.209 1.00 42.54 122 ARG A C 1
ATOM 939 O O . ARG A 1 142 ? -2.774 2.173 -3.074 1.00 39.39 122 ARG A O 1
ATOM 947 N N . GLY A 1 143 ? -2.292 3.852 -4.503 1.00 34.50 123 GLY A N 1
ATOM 948 C CA . GLY A 1 143 ? -1.906 4.809 -3.496 1.00 36.01 123 GLY A CA 1
ATOM 949 C C . GLY A 1 143 ? -2.875 5.973 -3.444 1.00 34.82 123 GLY A C 1
ATOM 950 O O . GLY A 1 143 ? -3.978 5.925 -3.989 1.00 40.64 123 GLY A O 1
ATOM 951 N N . GLY A 1 144 ? -2.440 7.039 -2.782 1.00 32.68 124 GLY A N 1
ATOM 952 C CA . GLY A 1 144 ? -3.297 8.200 -2.636 1.00 30.05 124 GLY A CA 1
ATOM 953 C C . GLY A 1 144 ? -2.709 9.208 -1.664 1.00 31.55 124 GLY A C 1
ATOM 954 O O . GLY A 1 144 ? -1.507 9.196 -1.384 1.00 32.02 124 GLY A O 1
ATOM 955 N N . ALA A 1 145 ? -3.590 10.069 -1.144 1.00 31.93 125 ALA A N 1
ATOM 956 C CA . ALA A 1 145 ? -3.162 11.239 -0.381 1.00 31.64 125 ALA A CA 1
ATOM 957 C C . ALA A 1 145 ? -2.854 10.907 1.077 1.00 35.96 125 ALA A C 1
ATOM 958 O O . ALA A 1 145 ? -1.745 11.155 1.559 1.00 30.96 125 ALA A O 1
ATOM 960 N N . ARG A 1 146 ? -3.832 10.375 1.806 1.00 34.10 126 ARG A N 1
ATOM 961 C CA . ARG A 1 146 ? -3.708 10.284 3.256 1.00 27.86 126 ARG A CA 1
ATOM 962 C C . ARG A 1 146 ? -4.392 9.015 3.740 1.00 32.17 126 ARG A C 1
ATOM 963 O O . ARG A 1 146 ? -5.565 8.789 3.422 1.00 29.68 126 ARG A O 1
ATOM 971 N N . ALA A 1 147 ? -3.668 8.192 4.503 1.00 27.78 127 ALA A N 1
ATOM 972 C CA . ALA A 1 147 ? -4.186 6.899 4.926 1.00 24.56 127 ALA A CA 1
ATOM 973 C C . ALA A 1 147 ? -4.241 6.811 6.446 1.00 24.93 127 ALA A C 1
ATOM 974 O O . ALA A 1 147 ? -3.446 7.437 7.156 1.00 23.35 127 ALA A O 1
ATOM 976 N N . LEU A 1 148 ? -5.208 6.034 6.934 1.00 20.25 128 LEU A N 1
ATOM 977 C CA . LEU A 1 148 ? -5.397 5.783 8.356 1.00 21.91 128 LEU A CA 1
ATOM 978 C C . LEU A 1 148 ? -5.320 4.282 8.612 1.00 19.24 128 LEU A C 1
ATOM 979 O O . LEU A 1 148 ? -6.025 3.506 7.964 1.00 23.63 128 LEU A O 1
ATOM 984 N N . ASP A 1 149 ? -4.475 3.886 9.556 1.00 21.26 129 ASP A N 1
ATOM 985 C CA . ASP A 1 149 ? -4.350 2.498 10.016 1.00 23.84 129 ASP A CA 1
ATOM 986 C C . ASP A 1 149 ? -4.962 2.443 11.414 1.00 20.22 129 ASP A C 1
ATOM 987 O O . ASP A 1 149 ? -4.328 2.852 12.393 1.00 22.48 129 ASP A O 1
ATOM 992 N N . MET A 1 150 ? -6.220 2.006 11.494 1.00 20.73 130 MET A N 1
ATOM 993 C CA . MET A 1 150 ? -6.910 1.910 12.773 1.00 19.24 130 MET A CA 1
ATOM 994 C C . MET A 1 150 ? -6.496 0.630 13.492 1.00 24.94 130 MET A C 1
ATOM 995 O O . MET A 1 150 ? -6.607 -0.468 12.930 1.00 21.61 130 MET A O 1
ATOM 1000 N N . GLY A 1 151 ? -6.071 0.764 14.748 1.00 22.50 131 GLY A N 1
ATOM 1001 C CA . GLY A 1 151 ? -5.518 -0.354 15.493 1.00 20.82 131 GLY A CA 1
ATOM 1002 C C . GLY A 1 151 ? -4.202 -0.819 14.906 1.00 22.39 131 GLY A C 1
ATOM 1003 O O . GLY A 1 151 ? -4.067 -1.981 14.478 1.00 20.26 131 GLY A O 1
ATOM 1004 N N . CYS A 1 152 ? -3.216 0.083 14.876 1.00 19.18 132 CYS A N 1
ATOM 1005 C CA . CYS A 1 152 ? -2.029 -0.161 14.061 1.00 25.16 132 CYS A CA 1
ATOM 1006 C C . CYS A 1 152 ? -1.097 -1.218 14.654 1.00 19.54 132 CYS A C 1
ATOM 1007 O O . CYS A 1 152 ? -0.269 -1.771 13.920 1.00 20.86 132 CYS A O 1
ATOM 1010 N N . GLY A 1 153 ? -1.214 -1.532 15.947 1.00 18.54 133 GLY A N 1
ATOM 1011 C CA . GLY A 1 153 ? -0.452 -2.657 16.492 1.00 17.67 133 GLY A CA 1
ATOM 1012 C C . GLY A 1 153 ? 1.049 -2.429 16.356 1.00 23.10 133 GLY A C 1
ATOM 1013 O O . GLY A 1 153 ? 1.585 -1.413 16.813 1.00 23.36 133 GLY A O 1
ATOM 1014 N N . SER A 1 154 ? 1.753 -3.367 15.710 1.00 20.94 134 SER A N 1
ATOM 1015 C CA . SER A 1 154 ? 3.182 -3.190 15.436 1.00 20.93 134 SER A CA 1
ATOM 1016 C C . SER A 1 154 ? 3.460 -2.078 14.427 1.00 19.95 134 SER A C 1
ATOM 1017 O O . SER A 1 154 ? 4.615 -1.662 14.274 1.00 22.10 134 SER A O 1
ATOM 1020 N N . GLY A 1 155 ? 2.443 -1.606 13.732 1.00 15.95 135 GLY A N 1
ATOM 1021 C CA . GLY A 1 155 ? 2.609 -0.610 12.687 1.00 20.72 135 GLY A CA 1
ATOM 1022 C C . GLY A 1 155 ? 2.780 -1.191 11.301 1.00 24.47 135 GLY A C 1
ATOM 1023 O O . GLY A 1 155 ? 2.918 -0.423 10.338 1.00 25.21 135 GLY A O 1
ATOM 1024 N N . VAL A 1 156 ? 2.731 -2.518 11.164 1.00 22.22 136 VAL A N 1
ATOM 1025 C CA . VAL A 1 156 ? 3.130 -3.161 9.908 1.00 24.11 136 VAL A CA 1
ATOM 1026 C C . VAL A 1 156 ? 2.338 -2.609 8.724 1.00 25.91 136 VAL A C 1
ATOM 1027 O O . VAL A 1 156 ? 2.909 -2.294 7.674 1.00 22.75 136 VAL A O 1
ATOM 1031 N N . LEU A 1 157 ? 1.013 -2.466 8.868 1.00 18.59 137 LEU A N 1
ATOM 1032 C CA . LEU A 1 157 ? 0.234 -2.046 7.704 1.00 23.06 137 LEU A CA 1
ATOM 1033 C C . LEU A 1 157 ? 0.534 -0.590 7.349 1.00 25.38 137 LEU A C 1
ATOM 1034 O O . LEU A 1 157 ? 0.573 -0.223 6.168 1.00 25.48 137 LEU A O 1
ATOM 1039 N N . SER A 1 158 ? 0.746 0.248 8.367 1.00 21.62 138 SER A N 1
ATOM 1040 C CA . SER A 1 158 ? 1.151 1.637 8.138 1.00 24.83 138 SER A CA 1
ATOM 1041 C C . SER A 1 158 ? 2.478 1.720 7.398 1.00 27.08 138 SER A C 1
ATOM 1042 O O . SER A 1 158 ? 2.662 2.584 6.532 1.00 26.77 138 SER A O 1
ATOM 1045 N N . LEU A 1 159 ? 3.423 0.839 7.739 1.00 24.17 139 LEU A N 1
ATOM 1046 C CA . LEU A 1 159 ? 4.734 0.909 7.104 1.00 25.19 139 LEU A CA 1
ATOM 1047 C C . LEU A 1 159 ? 4.636 0.616 5.618 1.00 26.50 139 LEU A C 1
ATOM 1048 O O . LEU A 1 159 ? 5.292 1.283 4.815 1.00 25.99 139 LEU A O 1
ATOM 1053 N N . VAL A 1 160 ? 3.798 -0.352 5.232 1.00 25.17 140 VAL A N 1
ATOM 1054 C CA . VAL A 1 160 ? 3.661 -0.688 3.817 1.00 24.43 140 VAL A CA 1
ATOM 1055 C C . VAL A 1 160 ? 2.918 0.417 3.072 1.00 34.36 140 VAL A C 1
ATOM 1056 O O . VAL A 1 160 ? 3.301 0.793 1.955 1.00 29.94 140 VAL A O 1
ATOM 1060 N N . LEU A 1 161 ? 1.858 0.971 3.679 1.00 24.78 141 LEU A N 1
ATOM 1061 C CA . LEU A 1 161 ? 1.133 2.073 3.050 1.00 24.90 141 LEU A CA 1
ATOM 1062 C C . LEU A 1 161 ? 2.013 3.307 2.867 1.00 35.27 141 LEU A C 1
ATOM 1063 O O . LEU A 1 161 ? 1.776 4.109 1.952 1.00 28.38 141 LEU A O 1
ATOM 1068 N N . ALA A 1 162 ? 3.039 3.467 3.709 1.00 26.44 142 ALA A N 1
ATOM 1069 C CA . ALA A 1 162 ? 3.893 4.652 3.647 1.00 28.94 142 ALA A CA 1
ATOM 1070 C C . ALA A 1 162 ? 4.577 4.810 2.290 1.00 31.20 142 ALA A C 1
ATOM 1071 O O . ALA A 1 162 ? 4.918 5.932 1.897 1.00 27.50 142 ALA A O 1
ATOM 1073 N N . ASP A 1 163 ? 4.799 3.706 1.570 1.00 32.55 143 ASP A N 1
ATOM 1074 C CA . ASP A 1 163 ? 5.507 3.761 0.296 1.00 39.25 143 ASP A CA 1
ATOM 1075 C C . ASP A 1 163 ? 4.650 4.290 -0.843 1.00 36.83 143 ASP A C 1
ATOM 1076 O O . ASP A 1 163 ? 5.173 4.513 -1.940 1.00 37.56 143 ASP A O 1
ATOM 1081 N N . ARG A 1 164 ? 3.352 4.469 -0.633 1.00 32.05 144 ARG A N 1
ATOM 1082 C CA . ARG A 1 164 ? 2.514 4.943 -1.723 1.00 33.83 144 ARG A CA 1
ATOM 1083 C C . ARG A 1 164 ? 1.469 5.952 -1.272 1.00 32.75 144 ARG A C 1
ATOM 1084 O O . ARG A 1 164 ? 0.617 6.338 -2.082 1.00 29.40 144 ARG A O 1
ATOM 1092 N N . TYR A 1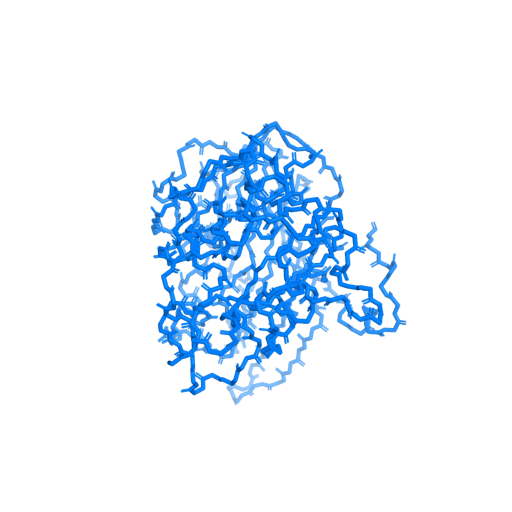 165 ? 1.527 6.412 -0.022 1.00 34.96 145 TYR A N 1
ATOM 1093 C CA . TYR A 1 165 ? 0.683 7.487 0.475 1.00 28.25 145 TYR A CA 1
ATOM 1094 C C . TYR A 1 165 ? 1.547 8.663 0.894 1.00 28.51 145 TYR A C 1
ATOM 1095 O O . TYR A 1 165 ? 2.674 8.484 1.368 1.00 28.67 145 TYR A O 1
ATOM 1104 N N . GLU A 1 166 ? 1.023 9.874 0.689 1.00 33.86 146 GLU A N 1
ATOM 1105 C CA . GLU A 1 166 ? 1.769 11.059 1.092 1.00 32.43 146 GLU A CA 1
ATOM 1106 C C . GLU A 1 166 ? 1.942 11.114 2.603 1.00 28.22 146 GLU A C 1
ATOM 1107 O O . GLU A 1 166 ? 3.030 11.435 3.091 1.00 28.63 146 GLU A O 1
ATOM 1113 N N . SER A 1 167 ? 0.899 10.780 3.366 1.00 25.95 147 SER A N 1
ATOM 1114 C CA . SER A 1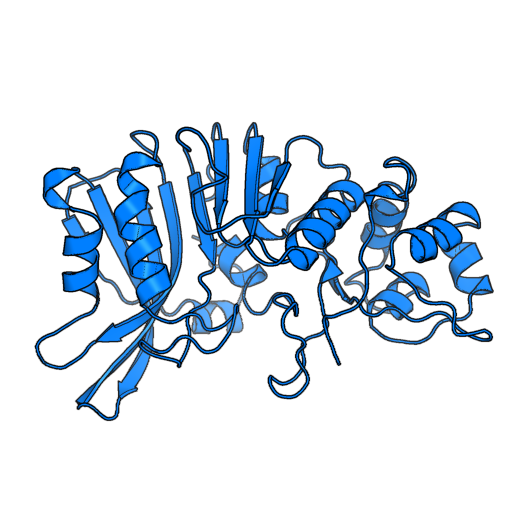 167 ? 1.085 10.600 4.800 1.00 25.68 147 SER A CA 1
ATOM 1115 C C . SER A 1 167 ? 0.200 9.464 5.301 1.00 25.34 147 SER A C 1
ATOM 1116 O O . SER A 1 167 ? -0.853 9.174 4.728 1.00 28.04 147 SER A O 1
ATOM 1119 N N . VAL A 1 168 ? 0.650 8.824 6.377 1.00 28.23 148 VAL A N 1
ATOM 1120 C CA . VAL A 1 168 ? -0.076 7.732 7.019 1.00 20.51 148 VAL A CA 1
ATOM 1121 C C . VAL A 1 168 ? -0.162 8.051 8.500 1.00 19.07 148 VAL A C 1
ATOM 1122 O O . VAL A 1 168 ? 0.855 8.366 9.125 1.00 25.30 148 VAL A O 1
ATOM 1126 N N . LEU A 1 169 ? -1.366 7.960 9.051 1.00 24.01 149 LEU A N 1
ATOM 1127 C CA . LEU A 1 169 ? -1.612 7.986 10.491 1.00 26.62 149 LEU A CA 1
ATOM 1128 C C . LEU A 1 169 ? -2.010 6.593 10.968 1.00 25.41 149 LEU A C 1
ATOM 1129 O O . LEU A 1 169 ? -2.939 6.001 10.417 1.00 22.54 149 LEU A O 1
ATOM 1134 N N . GLY A 1 170 ? -1.341 6.094 12.002 1.00 21.84 150 GLY A N 1
ATOM 1135 C CA . GLY A 1 170 ? -1.751 4.868 12.689 1.00 21.99 150 GLY A CA 1
ATOM 1136 C C . GLY A 1 170 ? -2.194 5.209 14.104 1.00 24.21 150 GLY A C 1
ATOM 1137 O O . GLY A 1 170 ? -1.581 6.050 14.766 1.00 22.34 150 GLY A O 1
ATOM 1138 N N . VAL A 1 171 ? -3.283 4.590 14.545 1.00 22.85 151 VAL A N 1
ATOM 1139 C CA . VAL A 1 171 ? -3.889 4.869 15.843 1.00 21.28 151 VAL A CA 1
ATOM 1140 C C . VAL A 1 171 ? -3.982 3.560 16.610 1.00 23.51 151 VAL A C 1
ATOM 1141 O O . VAL A 1 171 ? -4.336 2.526 16.035 1.00 20.91 151 VAL A O 1
ATOM 1145 N N . ASP A 1 172 ? -3.676 3.601 17.907 1.00 19.26 152 ASP A N 1
ATOM 1146 C CA . ASP A 1 172 ? -3.932 2.447 18.754 1.00 19.01 152 ASP A CA 1
ATOM 1147 C C . ASP A 1 172 ? -4.188 2.897 20.189 1.00 22.31 152 ASP A C 1
ATOM 1148 O O . ASP A 1 172 ? -3.602 3.879 20.670 1.00 26.24 152 ASP A O 1
ATOM 1153 N N . VAL A 1 173 ? -5.076 2.165 20.871 1.00 21.08 153 VAL A N 1
ATOM 1154 C CA . VAL A 1 173 ? -5.368 2.454 22.276 1.00 20.27 153 VAL A CA 1
ATOM 1155 C C . VAL A 1 173 ? -4.342 1.809 23.194 1.00 22.48 153 VAL A C 1
ATOM 1156 O O . VAL A 1 173 ? -4.252 2.166 24.374 1.00 23.64 153 VAL A O 1
ATOM 1160 N N . ASN A 1 174 ? -3.546 0.874 22.675 1.00 22.01 154 ASN A N 1
ATOM 1161 C CA . ASN A 1 174 ? -2.435 0.249 23.380 1.00 19.81 154 ASN A CA 1
ATOM 1162 C C . ASN A 1 174 ? -1.219 1.168 23.269 1.00 20.45 154 ASN A C 1
ATOM 1163 O O . ASN A 1 174 ? -0.675 1.331 22.171 1.00 20.18 154 ASN A O 1
ATOM 1168 N N . PRO A 1 175 ? -0.751 1.773 24.372 1.00 24.74 155 PRO A N 1
ATOM 1169 C CA . PRO A 1 175 ? 0.388 2.708 24.264 1.00 21.39 155 PRO A CA 1
ATOM 1170 C C . PRO A 1 175 ? 1.686 2.025 23.887 1.00 23.99 155 PRO A C 1
ATOM 1171 O O . PRO A 1 175 ? 2.578 2.664 23.304 1.00 22.24 155 PRO A O 1
ATOM 1175 N N . ARG A 1 176 ? 1.836 0.754 24.252 1.00 22.20 156 ARG A N 1
ATOM 1176 C CA . ARG A 1 176 ? 3.014 -0.010 23.860 1.00 21.63 156 ARG A CA 1
ATOM 1177 C C . ARG A 1 176 ? 3.033 -0.254 22.351 1.00 20.89 156 ARG A C 1
ATOM 1178 O O . ARG A 1 176 ? 4.102 -0.238 21.733 1.00 20.84 156 ARG A O 1
ATOM 1186 N N . ALA A 1 177 ? 1.865 -0.493 21.746 1.00 19.91 157 ALA A N 1
ATOM 1187 C CA . ALA A 1 177 ? 1.807 -0.603 20.285 1.00 24.57 157 ALA A CA 1
ATOM 1188 C C . ALA A 1 177 ? 2.177 0.718 19.610 1.00 23.21 157 ALA A C 1
ATOM 1189 O O . ALA A 1 177 ? 2.844 0.720 18.570 1.00 22.30 157 ALA A O 1
ATOM 1191 N N . VAL A 1 178 ? 1.749 1.857 20.176 1.00 20.82 158 VAL A N 1
ATOM 1192 C CA . VAL A 1 178 ? 2.162 3.145 19.595 1.00 20.52 158 VAL A CA 1
ATOM 1193 C C . VAL A 1 178 ? 3.684 3.279 19.620 1.00 20.97 158 VAL A C 1
ATOM 1194 O O . VAL A 1 178 ? 4.302 3.714 18.635 1.00 23.19 158 VAL A O 1
ATOM 1198 N N . ALA A 1 179 ? 4.314 2.904 20.739 1.00 21.44 159 ALA A N 1
ATOM 1199 C CA . ALA A 1 179 ? 5.772 2.983 20.836 1.00 24.42 159 ALA A CA 1
ATOM 1200 C C . ALA A 1 179 ? 6.449 2.021 19.862 1.00 25.79 159 ALA A C 1
ATOM 1201 O O . ALA A 1 179 ? 7.448 2.368 19.223 1.00 21.79 159 ALA A O 1
ATOM 1203 N N . LEU A 1 180 ? 5.934 0.799 19.757 1.00 21.00 160 LEU A N 1
ATOM 1204 C CA . LEU A 1 180 ? 6.528 -0.170 18.844 1.00 24.82 160 LEU A CA 1
ATOM 1205 C C . LEU A 1 180 ? 6.394 0.292 17.399 1.00 20.47 160 LEU A C 1
ATOM 1206 O O . LEU A 1 180 ? 7.313 0.114 16.591 1.00 24.60 160 LEU A O 1
ATOM 1211 N N . SER A 1 181 ? 5.238 0.862 17.053 1.00 19.87 161 SER A N 1
ATOM 1212 C CA . SER A 1 181 ? 5.044 1.404 15.716 1.00 19.35 161 SER A CA 1
ATOM 1213 C C . SER A 1 181 ? 6.056 2.504 15.420 1.00 25.11 161 SER A C 1
ATOM 1214 O O . SER A 1 181 ? 6.682 2.525 14.349 1.00 20.77 161 SER A O 1
ATOM 1217 N N . ARG A 1 182 ? 6.241 3.422 16.370 1.00 22.93 162 ARG A N 1
ATOM 1218 C CA . ARG A 1 182 ? 7.229 4.481 16.189 1.00 24.35 162 ARG A CA 1
ATOM 1219 C C . ARG A 1 182 ? 8.628 3.909 15.993 1.00 22.25 162 ARG A C 1
ATOM 1220 O O . ARG A 1 182 ? 9.393 4.388 15.139 1.00 25.84 162 ARG A O 1
ATOM 1228 N N . LEU A 1 183 ? 8.967 2.867 16.749 1.00 21.89 163 LEU A N 1
ATOM 1229 C CA . LEU A 1 183 ? 10.275 2.240 16.611 1.00 24.37 163 LEU A CA 1
ATOM 1230 C C . LEU A 1 183 ? 10.424 1.582 15.244 1.00 28.80 163 LEU A C 1
ATOM 1231 O O . LEU A 1 183 ? 11.470 1.696 14.597 1.00 24.72 163 LEU A O 1
ATOM 1236 N N . ASN A 1 184 ? 9.396 0.855 14.807 1.00 24.35 164 ASN A N 1
ATOM 1237 C CA . ASN A 1 184 ? 9.480 0.176 13.522 1.00 23.48 164 ASN A CA 1
ATOM 1238 C C . ASN A 1 184 ? 9.596 1.185 12.380 1.00 25.62 164 ASN A C 1
ATOM 1239 O O . ASN A 1 184 ? 10.347 0.966 11.420 1.00 24.30 164 ASN A O 1
ATOM 1244 N N . ALA A 1 185 ? 8.886 2.313 12.481 1.00 24.41 165 ALA A N 1
ATOM 1245 C CA . ALA A 1 185 ? 9.011 3.351 11.457 1.00 30.27 165 ALA A CA 1
ATOM 1246 C C . ALA A 1 185 ? 10.435 3.889 11.385 1.00 28.40 165 ALA A C 1
ATOM 1247 O O . ALA A 1 185 ? 10.971 4.127 10.290 1.00 28.43 165 ALA A O 1
ATOM 1249 N N . ALA A 1 186 ? 11.061 4.087 12.545 1.00 24.99 166 ALA A N 1
ATOM 1250 C CA . ALA A 1 186 ? 12.421 4.612 12.592 1.00 33.20 166 ALA A CA 1
ATOM 1251 C C . ALA A 1 186 ? 13.426 3.599 12.066 1.00 31.93 166 ALA A C 1
ATOM 1252 O O . ALA A 1 186 ? 14.369 3.972 11.358 1.00 29.15 166 ALA A O 1
ATOM 1254 N N . LEU A 1 187 ? 13.260 2.320 12.433 1.00 22.41 167 LEU A N 1
ATOM 1255 C CA . LEU A 1 187 ? 14.108 1.267 11.894 1.00 26.36 167 LEU A CA 1
ATOM 1256 C C . LEU A 1 187 ? 14.105 1.271 10.373 1.00 25.02 167 LEU A C 1
ATOM 1257 O O . LEU A 1 187 ? 15.116 0.946 9.741 1.00 28.10 167 LEU A O 1
ATOM 1262 N N . ASN A 1 188 ? 12.975 1.609 9.770 1.00 23.56 168 ASN A N 1
ATOM 1263 C CA . ASN A 1 188 ? 12.864 1.634 8.316 1.00 26.21 168 ASN A CA 1
ATOM 1264 C C . ASN A 1 188 ? 13.196 2.994 7.718 1.00 28.07 168 ASN A C 1
ATOM 1265 O O . ASN A 1 188 ? 13.110 3.150 6.498 1.00 28.76 168 ASN A O 1
ATOM 1270 N N . GLY A 1 189 ? 13.537 3.980 8.539 1.00 32.84 169 GLY A N 1
ATOM 1271 C CA . GLY A 1 189 ? 13.793 5.312 8.024 1.00 28.88 169 GLY A CA 1
ATOM 1272 C C . GLY A 1 189 ? 12.596 5.939 7.357 1.00 35.22 169 GLY A C 1
ATOM 1273 O O . GLY A 1 189 ? 12.760 6.755 6.443 1.00 35.20 169 GLY A O 1
ATOM 1274 N N . LEU A 1 190 ? 11.390 5.560 7.768 1.00 28.58 170 LEU A N 1
ATOM 1275 C CA . LEU A 1 190 ? 10.174 6.115 7.192 1.00 33.60 170 LEU A CA 1
ATOM 1276 C C . LEU A 1 190 ? 9.817 7.394 7.934 1.00 41.06 170 LEU A C 1
ATOM 1277 O O . LEU A 1 190 ? 9.742 7.398 9.164 1.00 39.63 170 LEU A O 1
ATOM 1282 N N . THR A 1 191 ? 9.600 8.475 7.189 1.00 30.73 171 THR A N 1
ATOM 1283 C CA . THR A 1 191 ? 9.375 9.773 7.802 1.00 38.75 171 THR A CA 1
ATOM 1284 C C . THR A 1 191 ? 7.988 10.345 7.558 1.00 34.69 171 THR A C 1
ATOM 1285 O O . THR A 1 191 ? 7.647 11.361 8.176 1.00 39.89 171 THR A O 1
ATOM 1289 N N . ASN A 1 192 ? 7.168 9.720 6.710 1.00 29.32 172 ASN A N 1
ATOM 1290 C CA . ASN A 1 192 ? 5.827 10.213 6.427 1.00 28.38 172 ASN A CA 1
ATOM 1291 C C . ASN A 1 192 ? 4.749 9.432 7.169 1.00 27.98 172 ASN A C 1
ATOM 1292 O O . ASN A 1 192 ? 3.590 9.416 6.730 1.00 25.81 172 ASN A O 1
ATOM 1297 N N A VAL A 1 193 ? 5.090 8.794 8.281 0.45 26.47 173 VAL A N 1
ATOM 1298 N N B VAL A 1 193 ? 5.114 8.779 8.269 0.55 26.44 173 VAL A N 1
ATOM 1299 C CA A VAL A 1 193 ? 4.129 7.996 9.030 0.45 27.89 173 VAL A CA 1
ATOM 1300 C CA B VAL A 1 193 ? 4.196 7.989 9.080 0.55 27.97 173 VAL A CA 1
ATOM 1301 C C A VAL A 1 193 ? 4.134 8.463 10.478 0.45 27.48 173 VAL A C 1
ATOM 1302 C C B VAL A 1 193 ? 4.150 8.592 10.471 0.55 27.57 173 VAL A C 1
ATOM 1303 O O A VAL A 1 193 ? 5.198 8.593 11.093 0.45 28.76 173 VAL A O 1
ATOM 1304 O O B VAL A 1 193 ? 5.193 8.904 11.056 0.55 28.87 173 VAL A O 1
ATOM 1311 N N . THR A 1 194 ? 2.943 8.734 11.006 1.00 23.94 174 THR A N 1
ATOM 1312 C CA . THR A 1 194 ? 2.738 9.265 12.343 1.00 27.09 174 THR A CA 1
ATOM 1313 C C . THR A 1 194 ? 1.861 8.293 13.115 1.00 24.21 174 THR A C 1
ATOM 1314 O O . THR A 1 194 ? 0.965 7.683 12.528 1.00 23.25 174 THR A O 1
ATOM 1318 N N . PHE A 1 195 ? 2.099 8.166 14.422 1.00 19.43 175 PHE A N 1
ATOM 1319 C CA . PHE A 1 195 ? 1.292 7.292 15.272 1.00 21.40 175 PHE A CA 1
ATOM 1320 C C . PHE A 1 195 ? 0.775 8.059 16.479 1.00 30.37 175 PHE A C 1
ATOM 1321 O O . PHE A 1 195 ? 1.476 8.912 17.022 1.00 30.54 175 PHE A O 1
ATOM 1329 N N . ARG A 1 196 ? -0.451 7.743 16.896 1.00 22.10 176 ARG A N 1
ATOM 1330 C CA . ARG A 1 196 ? -1.119 8.460 17.971 1.00 23.44 176 ARG A CA 1
ATOM 1331 C C . ARG A 1 196 ? -1.838 7.472 18.875 1.00 25.29 176 ARG A C 1
ATOM 1332 O O . ARG A 1 196 ? -2.507 6.549 18.397 1.00 23.02 176 ARG A O 1
ATOM 1340 N N . GLU A 1 197 ? -1.709 7.676 20.180 1.00 24.27 177 GLU A N 1
ATOM 1341 C CA . GLU A 1 197 ? -2.440 6.860 21.139 1.00 25.56 177 GLU A CA 1
ATOM 1342 C C . GLU A 1 197 ? -3.855 7.395 21.293 1.00 32.05 177 GLU A C 1
ATOM 1343 O O . GLU A 1 197 ? -4.059 8.604 21.447 1.00 28.38 177 GLU A O 1
ATOM 1349 N N . GLY A 1 198 ? -4.841 6.515 21.234 1.00 23.29 178 GLY A N 1
ATOM 1350 C CA . GLY A 1 198 ? -6.181 6.978 21.520 1.00 27.45 178 GLY A CA 1
ATOM 1351 C C . GLY A 1 198 ? -7.223 5.933 21.214 1.00 28.91 178 GLY A C 1
ATOM 1352 O O . GLY A 1 198 ? -6.925 4.841 20.715 1.00 24.64 178 GLY A O 1
ATOM 1353 N N . ASP A 1 199 ? -8.468 6.324 21.477 1.00 25.92 179 ASP A N 1
ATOM 1354 C CA . ASP A 1 199 ? -9.632 5.449 21.356 1.00 31.88 179 ASP A CA 1
ATOM 1355 C C . ASP A 1 199 ? -10.264 5.650 19.985 1.00 32.58 179 ASP A C 1
ATOM 1356 O O . ASP A 1 199 ? -10.858 6.699 19.715 1.00 29.01 179 ASP A O 1
ATOM 1361 N N . MET A 1 200 ? -10.140 4.634 19.125 1.00 27.61 180 MET A N 1
ATOM 1362 C CA . MET A 1 200 ? -10.737 4.622 17.792 1.00 24.47 180 MET A CA 1
ATOM 1363 C C . MET A 1 200 ? -10.450 5.920 17.030 1.00 28.02 180 MET A C 1
ATOM 1364 O O . MET A 1 200 ? -9.280 6.220 16.772 1.00 26.78 180 MET A O 1
ATOM 1369 N N . PHE A 1 201 ? -11.472 6.696 16.656 1.00 27.00 181 PHE A N 1
ATOM 1370 C CA . PHE A 1 201 ? -11.248 7.831 15.759 1.00 26.30 181 PHE A CA 1
ATOM 1371 C C . PHE A 1 201 ? -10.908 9.130 16.482 1.00 27.92 181 PHE A C 1
ATOM 1372 O O . PHE A 1 201 ? -10.710 10.151 15.817 1.00 28.50 181 PHE A O 1
ATOM 1380 N N . GLU A 1 202 ? -10.826 9.126 17.797 1.00 26.56 182 GLU A N 1
ATOM 1381 C CA . GLU A 1 202 ? -10.702 10.414 18.469 1.00 32.14 182 GLU A CA 1
ATOM 1382 C C . GLU A 1 202 ? -9.366 11.111 18.181 1.00 38.66 182 GLU A C 1
ATOM 1383 O O . GLU A 1 202 ? -9.372 12.336 18.039 1.00 31.53 182 GLU A O 1
ATOM 1389 N N . PRO A 1 203 ? -8.226 10.423 18.017 1.00 31.02 183 PRO A N 1
ATOM 1390 C CA . PRO A 1 203 ? -7.012 11.155 17.633 1.00 32.39 183 PRO A CA 1
ATOM 1391 C C . PRO A 1 203 ? -6.846 11.354 16.132 1.00 31.51 183 PRO A C 1
ATOM 1392 O O . PRO A 1 203 ? -5.821 11.906 15.720 1.00 32.06 183 PRO A O 1
ATOM 1396 N N . ALA A 1 204 ? -7.814 10.937 15.308 1.00 24.13 184 ALA A N 1
ATOM 1397 C CA . ALA A 1 204 ? -7.707 10.993 13.847 1.00 27.91 184 ALA A CA 1
ATOM 1398 C C . ALA A 1 204 ? -8.528 12.177 13.341 1.00 32.26 184 ALA A C 1
ATOM 1399 O O . ALA A 1 204 ? -9.729 12.065 13.093 1.00 32.08 184 ALA A O 1
ATOM 1401 N N . GLU A 1 205 ? -7.866 13.323 13.172 1.00 25.89 185 GLU A N 1
ATOM 1402 C CA . GLU A 1 205 ? -8.534 14.540 12.734 1.00 26.90 185 GLU A CA 1
ATOM 1403 C C . GLU A 1 205 ? -8.621 14.597 11.214 1.00 31.88 185 GLU A C 1
ATOM 1404 O O . GLU A 1 205 ? -7.667 14.255 10.511 1.00 32.87 185 GLU A O 1
ATOM 1410 N N . GLY A 1 206 ? -9.768 15.043 10.715 1.00 30.86 186 GLY A N 1
ATOM 1411 C CA . GLY A 1 206 ? -9.950 15.223 9.284 1.00 32.23 186 GLY A CA 1
ATOM 1412 C C . GLY A 1 206 ? -10.404 13.959 8.585 1.00 35.70 186 GLY A C 1
ATOM 1413 O O . GLY A 1 206 ? -10.809 12.972 9.203 1.00 35.39 186 GLY A O 1
ATOM 1414 N N . ARG A 1 207 ? -10.343 13.997 7.258 1.00 32.85 187 ARG A N 1
ATOM 1415 C CA . ARG A 1 207 ? -10.769 12.870 6.445 1.00 29.41 187 ARG A CA 1
ATOM 1416 C C . ARG A 1 207 ? -9.572 12.199 5.785 1.00 30.14 187 ARG A C 1
ATOM 1417 O O . ARG A 1 207 ? -8.488 12.779 5.663 1.00 30.71 187 ARG A O 1
ATOM 1425 N N . PHE A 1 208 ? -9.790 10.957 5.355 1.00 25.68 188 PHE A N 1
ATOM 1426 C CA . PHE A 1 208 ? -8.734 10.126 4.793 1.00 25.99 188 PHE A CA 1
ATOM 1427 C C . PHE A 1 208 ? -9.187 9.532 3.473 1.00 23.90 188 PHE A C 1
ATOM 1428 O O . PHE A 1 208 ? -10.373 9.251 3.265 1.00 29.23 188 PHE A O 1
ATOM 1436 N N . SER A 1 209 ? -8.227 9.337 2.581 1.00 24.29 189 SER A N 1
ATOM 1437 C CA . SER A 1 209 ? -8.547 8.689 1.320 1.00 30.16 189 SER A CA 1
ATOM 1438 C C . SER A 1 209 ? -8.516 7.177 1.437 1.00 27.04 189 SER A C 1
ATOM 1439 O O . SER A 1 209 ? -9.061 6.500 0.565 1.00 25.64 189 SER A O 1
ATOM 1442 N N . ARG A 1 210 ? -7.939 6.648 2.519 1.00 27.31 190 ARG A N 1
ATOM 1443 C CA . ARG A 1 210 ? -7.722 5.219 2.684 1.00 23.76 190 ARG A CA 1
ATOM 1444 C C . ARG A 1 210 ? -7.779 4.890 4.166 1.00 23.70 190 ARG A C 1
ATOM 1445 O O . ARG A 1 210 ? -7.097 5.527 4.973 1.00 24.87 190 ARG A O 1
ATOM 1453 N N . ILE A 1 211 ? -8.603 3.916 4.532 1.00 25.90 191 ILE A N 1
ATOM 1454 C CA . ILE A 1 211 ? -8.695 3.483 5.918 1.00 20.84 191 ILE A CA 1
ATOM 1455 C C . ILE A 1 211 ? -8.569 1.962 5.947 1.00 19.68 191 ILE A C 1
ATOM 1456 O O . ILE A 1 211 ? -9.337 1.262 5.277 1.00 24.04 191 ILE A O 1
ATOM 1461 N N . VAL A 1 212 ? -7.618 1.451 6.729 1.00 23.13 192 VAL A N 1
ATOM 1462 C CA . VAL A 1 212 ? -7.444 0.009 6.886 1.00 20.45 192 VAL A CA 1
ATOM 1463 C C . VAL A 1 212 ? -7.611 -0.370 8.355 1.00 19.23 192 VAL A C 1
ATOM 1464 O O . VAL A 1 212 ? -7.191 0.371 9.255 1.00 21.63 192 VAL A O 1
ATOM 1468 N N . PHE A 1 213 ? -8.253 -1.524 8.596 1.00 19.73 193 PHE A N 1
ATOM 1469 C CA . PHE A 1 213 ? -8.599 -1.927 9.961 1.00 19.06 193 PHE A CA 1
ATOM 1470 C C . PHE A 1 213 ? -8.472 -3.446 10.041 1.00 19.77 193 PHE A C 1
ATOM 1471 O O . PHE A 1 213 ? -9.373 -4.156 9.580 1.00 19.70 193 PHE A O 1
ATOM 1479 N N . ASN A 1 214 ? -7.354 -3.938 10.584 1.00 20.49 194 ASN A N 1
ATOM 1480 C CA . ASN A 1 214 ? -7.265 -5.349 10.956 1.00 22.84 194 ASN A CA 1
ATOM 1481 C C . ASN A 1 214 ? -7.941 -5.469 12.321 1.00 18.00 194 ASN A C 1
ATOM 1482 O O . ASN A 1 214 ? -7.311 -5.300 13.366 1.00 19.64 194 ASN A O 1
ATOM 1487 N N . SER A 1 215 ? -9.248 -5.747 12.311 1.00 17.64 195 SER A N 1
ATOM 1488 C CA . SER A 1 215 ? -10.055 -5.531 13.505 1.00 22.37 195 SER A CA 1
ATOM 1489 C C . SER A 1 215 ? -9.788 -6.586 14.576 1.00 19.59 195 SER A C 1
ATOM 1490 O O . SER A 1 215 ? -9.481 -7.751 14.273 1.00 20.48 195 SER A O 1
ATOM 1493 N N . PRO A 1 216 ? -9.882 -6.198 15.833 1.00 20.32 196 PRO A N 1
ATOM 1494 C CA . PRO A 1 216 ? -9.703 -7.168 16.922 1.00 20.76 196 PRO A CA 1
ATOM 1495 C C . PRO A 1 216 ? -11.009 -7.902 17.207 1.00 24.67 196 PRO A C 1
ATOM 1496 O O . PRO A 1 216 ? -11.706 -7.679 18.213 1.00 24.36 196 PRO A O 1
ATOM 1500 N N . THR A 1 217 ? -11.377 -8.773 16.280 1.00 19.46 197 THR A N 1
ATOM 1501 C CA . THR A 1 217 ? -12.580 -9.571 16.415 1.00 20.37 197 THR A CA 1
ATOM 1502 C C . THR A 1 217 ? -12.248 -10.987 15.977 1.00 23.64 197 THR A C 1
ATOM 1503 O O . THR A 1 217 ? -11.525 -11.196 15.00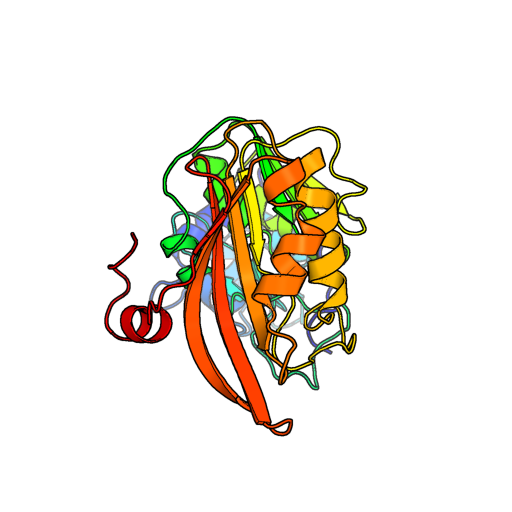0 1.00 24.85 197 THR A O 1
ATOM 1507 N N . ASN A 1 218 ? -12.760 -11.956 16.720 1.00 23.18 198 ASN A N 1
ATOM 1508 C CA . ASN A 1 218 ? -12.527 -13.340 16.344 1.00 23.34 198 ASN A CA 1
ATOM 1509 C C . ASN A 1 218 ? -13.701 -14.195 16.798 1.00 26.59 198 ASN A C 1
ATOM 1510 O O . ASN A 1 218 ? -14.723 -14.271 16.106 1.00 26.77 198 ASN A O 1
ATOM 1515 N N . GLU A 1 219 ? -13.571 -14.826 17.960 1.00 27.88 199 GLU A N 1
ATOM 1516 C CA . GLU A 1 219 ? -14.555 -15.788 18.432 1.00 32.43 199 GLU A CA 1
ATOM 1517 C C . GLU A 1 219 ? -15.417 -15.261 19.572 1.00 37.19 199 GLU A C 1
ATOM 1518 O O . GLU A 1 219 ? -16.247 -16.010 20.102 1.00 36.06 199 GLU A O 1
ATOM 1524 N N . GLU A 1 220 ? -15.247 -14.008 19.972 1.00 27.16 200 GLU A N 1
ATOM 1525 C CA . GLU A 1 220 ? -15.864 -13.516 21.198 1.00 28.89 200 GLU A CA 1
ATOM 1526 C C . GLU A 1 220 ? -17.295 -13.016 21.010 1.00 29.22 200 GLU A C 1
ATOM 1527 O O . GLU A 1 220 ? -17.928 -12.629 21.996 1.00 34.32 200 GLU A O 1
ATOM 1533 N N . GLY A 1 221 ? -17.812 -12.991 19.786 1.00 25.78 201 GLY A N 1
ATOM 1534 C CA . GLY A 1 221 ? -19.180 -12.521 19.595 1.00 25.19 201 GLY A CA 1
ATOM 1535 C C . GLY A 1 221 ? -19.300 -11.064 20.014 1.00 29.91 201 GLY A C 1
ATOM 1536 O O . GLY A 1 221 ? -18.551 -10.193 19.548 1.00 27.85 201 GLY A O 1
ATOM 1537 N N . ASN A 1 222 ? -20.230 -10.785 20.924 1.00 26.38 202 ASN A N 1
ATOM 1538 C CA . ASN A 1 222 ? -20.463 -9.429 21.403 1.00 31.16 202 ASN A CA 1
ATOM 1539 C C . ASN A 1 222 ? -19.609 -9.051 22.604 1.00 34.65 202 ASN A C 1
ATOM 1540 O O . ASN A 1 222 ? -19.589 -7.878 22.982 1.00 31.09 202 ASN A O 1
ATOM 1545 N N . GLU A 1 223 ? -18.896 -10.002 23.189 1.00 35.85 203 GLU A N 1
ATOM 1546 C CA . GLU A 1 223 ? -18.237 -9.804 24.470 1.00 31.44 203 GLU A CA 1
ATOM 1547 C C . GLU A 1 223 ? -16.888 -9.116 24.273 1.00 35.75 203 GLU A C 1
ATOM 1548 O O . GLU A 1 223 ? -16.106 -9.501 23.403 1.00 31.84 203 GLU A O 1
ATOM 1554 N N . PHE A 1 224 ? -16.612 -8.083 25.060 1.00 28.29 204 PHE A N 1
ATOM 1555 C CA . PHE A 1 224 ? -15.248 -7.579 25.130 1.00 21.21 204 PHE A CA 1
ATOM 1556 C C . PHE A 1 224 ? -14.418 -8.541 25.969 1.00 30.05 204 PHE A C 1
ATOM 1557 O O . PHE A 1 224 ? -14.713 -8.756 27.149 1.00 34.50 204 PHE A O 1
ATOM 1565 N N . VAL A 1 225 ? -13.382 -9.121 25.379 1.00 24.40 205 VAL A N 1
ATOM 1566 C CA . VAL A 1 225 ? -12.448 -9.963 26.122 1.00 23.69 205 VAL A CA 1
ATOM 1567 C C . VAL A 1 225 ? -11.166 -9.211 26.444 1.00 30.40 205 VAL A C 1
ATOM 1568 O O . VAL A 1 225 ? -10.747 -9.142 27.602 1.00 25.99 205 VAL A O 1
ATOM 1572 N N . ASP A 1 226 ? -10.537 -8.633 25.429 1.00 23.77 206 ASP A N 1
ATOM 1573 C CA . ASP A 1 226 ? -9.304 -7.870 25.603 1.00 23.39 206 ASP A CA 1
ATOM 1574 C C . ASP A 1 226 ? -9.083 -7.050 24.334 1.00 19.00 206 ASP A C 1
ATOM 1575 O O . ASP A 1 226 ? -9.947 -7.002 23.451 1.00 23.88 206 ASP A O 1
ATOM 1580 N N . LEU A 1 227 ? -7.935 -6.368 24.257 1.00 19.62 207 LEU A N 1
ATOM 1581 C CA . LEU A 1 227 ? -7.713 -5.454 23.138 1.00 21.27 207 LEU A CA 1
ATOM 1582 C C . LEU A 1 227 ? -7.652 -6.186 21.808 1.00 19.09 207 LEU A C 1
ATOM 1583 O O . LEU A 1 227 ? -7.868 -5.563 20.763 1.00 20.90 207 LEU A O 1
ATOM 1588 N N . LEU A 1 228 ? -7.366 -7.495 21.825 1.00 22.71 208 LEU A N 1
ATOM 1589 C CA . LEU A 1 228 ? -7.285 -8.286 20.599 1.00 21.74 208 LEU A CA 1
ATOM 1590 C C . LEU A 1 228 ? -8.565 -9.057 20.292 1.00 26.17 208 LEU A C 1
ATOM 1591 O O . LEU A 1 228 ? -8.716 -9.564 19.164 1.00 24.74 208 LEU A O 1
ATOM 1596 N N . GLU A 1 229 ? -9.507 -9.112 21.237 1.00 23.57 209 GLU A N 1
ATOM 1597 C CA . GLU A 1 229 ? -10.846 -9.667 21.007 1.00 28.16 209 GLU A CA 1
ATOM 1598 C C . GLU A 1 229 ? -11.841 -8.738 21.701 1.00 23.33 209 GLU A C 1
ATOM 1599 O O . GLU A 1 229 ? -12.242 -8.977 22.846 1.00 22.91 209 GLU A O 1
ATOM 1605 N N . ALA A 1 230 ? -12.246 -7.690 20.991 1.00 22.67 210 ALA A N 1
ATOM 1606 C CA . ALA A 1 230 ? -12.920 -6.551 21.599 1.00 26.55 210 ALA A CA 1
ATOM 1607 C C . ALA A 1 230 ? -14.428 -6.594 21.445 1.00 25.78 210 ALA A C 1
ATOM 1608 O O . ALA A 1 230 ? -15.116 -5.718 21.982 1.00 24.98 210 ALA A O 1
ATOM 1610 N N . GLY A 1 231 ? -14.953 -7.564 20.707 1.00 24.59 211 GLY A 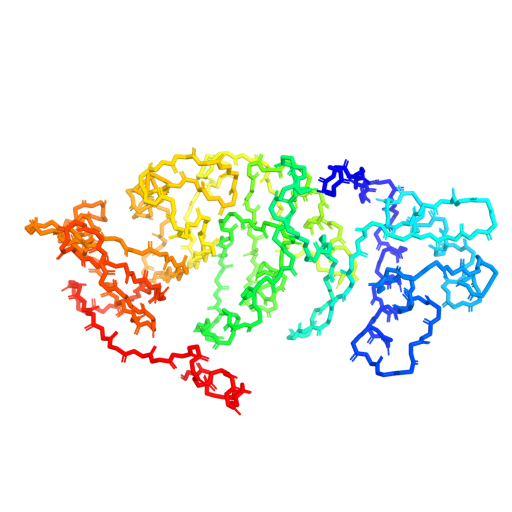N 1
ATOM 1611 C CA . GLY A 1 231 ? -16.381 -7.692 20.522 1.00 27.59 211 GLY A CA 1
ATOM 1612 C C . GLY A 1 231 ? -16.908 -6.895 19.338 1.00 27.24 211 GLY A C 1
ATOM 1613 O O . GLY A 1 231 ? -16.312 -5.915 18.880 1.00 25.82 211 GLY A O 1
ATOM 1614 N N . GLU A 1 232 ? -18.078 -7.316 18.865 1.00 24.39 212 GLU A N 1
ATOM 1615 C CA . GLU A 1 232 ? -18.747 -6.600 17.781 1.00 23.00 212 GLU A CA 1
ATOM 1616 C C . GLU A 1 232 ? -18.916 -5.103 18.032 1.00 22.73 212 GLU A C 1
ATOM 1617 O O . GLU A 1 232 ? -18.820 -4.341 17.055 1.00 26.75 212 GLU A O 1
ATOM 1623 N N . PRO A 1 233 ? -19.168 -4.612 19.267 1.00 29.18 213 PRO A N 1
ATOM 1624 C CA . PRO A 1 233 ? -19.281 -3.151 19.455 1.00 31.08 213 PRO A CA 1
ATOM 1625 C C . PRO A 1 233 ? -18.135 -2.342 18.873 1.00 26.39 213 PRO A C 1
ATOM 1626 O O . PRO A 1 233 ? -18.356 -1.195 18.460 1.00 25.68 213 PRO A O 1
ATOM 1630 N N . ILE A 1 234 ? -16.910 -2.877 18.851 1.00 25.14 214 ILE A N 1
ATOM 1631 C CA . ILE A 1 234 ? -15.832 -2.121 18.218 1.00 23.46 214 ILE A CA 1
ATOM 1632 C C . ILE A 1 234 ? -16.081 -1.955 16.723 1.00 27.07 214 ILE A C 1
ATOM 1633 O O . ILE A 1 234 ? -15.688 -0.935 16.140 1.00 22.84 214 ILE A O 1
ATOM 1638 N N . LEU A 1 235 ? -16.713 -2.944 16.073 1.00 22.44 215 LEU A N 1
ATOM 1639 C CA . LEU A 1 235 ? -17.056 -2.791 14.658 1.00 25.36 215 LEU A CA 1
ATOM 1640 C C . LEU A 1 235 ? -18.181 -1.776 14.478 1.00 25.40 215 LEU A C 1
ATOM 1641 O O . LEU A 1 235 ? -18.149 -0.960 13.545 1.00 24.72 215 LEU A O 1
ATOM 1646 N N . GLU A 1 236 ? -19.169 -1.794 15.378 1.00 24.65 216 GLU A N 1
ATOM 1647 C CA . GLU A 1 236 ? -20.270 -0.844 15.265 1.00 25.21 216 GLU A CA 1
ATOM 1648 C C . GLU A 1 236 ? -19.761 0.587 15.363 1.00 26.62 216 GLU A C 1
ATOM 1649 O O . GLU A 1 236 ? -20.106 1.428 14.527 1.00 29.31 216 GLU A O 1
ATOM 1655 N N . THR A 1 237 ? -18.904 0.872 16.358 1.00 24.12 217 THR A N 1
ATOM 1656 C CA . THR A 1 237 ? -18.298 2.197 16.469 1.00 25.85 217 THR A CA 1
ATOM 1657 C C . THR A 1 237 ? -17.490 2.549 15.229 1.00 25.83 217 THR A C 1
ATOM 1658 O O . THR A 1 237 ? -17.573 3.672 14.716 1.00 25.33 217 THR A O 1
ATOM 1662 N N . PHE A 1 238 ? -16.675 1.606 14.741 1.00 25.40 218 PHE A N 1
ATOM 1663 C CA . PHE A 1 238 ? -15.891 1.877 13.541 1.00 21.97 218 PHE A CA 1
ATOM 1664 C C . PHE A 1 238 ? -16.793 2.250 12.375 1.00 25.48 218 PHE A C 1
ATOM 1665 O O . PHE A 1 238 ? -16.603 3.288 11.736 1.00 25.80 218 PHE A O 1
ATOM 1673 N N . PHE A 1 239 ? -17.784 1.414 12.081 1.00 23.04 219 PHE A N 1
ATOM 1674 C CA . PHE A 1 239 ? -18.551 1.641 10.869 1.00 23.91 219 PHE A CA 1
ATOM 1675 C C . PHE A 1 239 ? -19.514 2.810 11.014 1.00 24.68 219 PHE A C 1
ATOM 1676 O O . PHE A 1 239 ? -19.784 3.497 10.029 1.00 25.48 219 PHE A O 1
ATOM 1684 N N . ARG A 1 240 ? -20.010 3.076 12.225 1.00 29.30 220 ARG A N 1
ATOM 1685 C CA . ARG A 1 240 ? -20.870 4.243 12.398 1.00 28.85 220 ARG A CA 1
ATOM 1686 C C . ARG A 1 240 ? -20.115 5.530 12.109 1.00 34.80 220 ARG A C 1
ATOM 1687 O O . ARG A 1 240 ? -20.690 6.477 11.565 1.00 34.10 220 ARG A O 1
ATOM 1695 N N . ASN A 1 241 ? -18.827 5.569 12.419 1.00 28.75 221 ASN A N 1
ATOM 1696 C CA . ASN A 1 241 ? -18.042 6.785 12.271 1.00 28.28 221 ASN A CA 1
ATOM 1697 C C . ASN A 1 241 ? -17.231 6.837 10.984 1.00 34.57 221 ASN A C 1
ATOM 1698 O O . ASN A 1 241 ? -16.700 7.903 10.650 1.00 33.67 221 ASN A O 1
ATOM 1703 N N . VAL A 1 242 ? -17.129 5.718 10.260 1.00 26.10 222 VAL A N 1
ATOM 1704 C CA . VAL A 1 242 ? -16.452 5.715 8.962 1.00 29.27 222 VAL A CA 1
ATOM 1705 C C . VAL A 1 242 ? -16.951 6.812 8.023 1.00 34.02 222 VAL A C 1
ATOM 1706 O O . VAL A 1 242 ? -16.117 7.517 7.442 1.00 33.05 222 VAL A O 1
ATOM 1710 N N . PRO A 1 243 ? -18.262 6.994 7.809 1.00 32.02 223 PRO A N 1
ATOM 1711 C CA . PRO A 1 243 ? -18.677 7.911 6.740 1.00 37.88 223 PRO A CA 1
ATOM 1712 C C . PRO A 1 243 ? -18.230 9.341 6.969 1.00 39.05 223 PRO A C 1
ATOM 1713 O O . PRO A 1 243 ? -17.937 10.051 5.997 1.00 31.97 223 PRO A O 1
ATOM 1717 N N . ARG A 1 244 ? -18.131 9.784 8.217 1.00 29.32 224 ARG A N 1
ATOM 1718 C CA . ARG A 1 244 ? -17.645 11.139 8.421 1.00 37.01 224 ARG A CA 1
ATOM 1719 C C . ARG A 1 244 ? -16.122 11.240 8.380 1.00 35.50 224 ARG A C 1
ATOM 1720 O O . ARG A 1 244 ? -15.600 12.358 8.354 1.00 32.93 224 ARG A O 1
ATOM 1728 N N . LYS A 1 245 ? -15.393 10.119 8.341 1.00 28.37 225 LYS A N 1
ATOM 1729 C CA . LYS A 1 245 ? -13.935 10.165 8.261 1.00 24.56 225 LYS A CA 1
ATOM 1730 C C . LYS A 1 245 ? -13.400 9.880 6.869 1.00 23.88 225 LYS A C 1
ATOM 1731 O O . LYS A 1 245 ? -12.197 10.049 6.636 1.00 27.08 225 LYS A O 1
ATOM 1737 N N . LEU A 1 246 ? -14.240 9.421 5.948 1.00 28.59 226 LEU A N 1
ATOM 1738 C CA . LEU A 1 246 ? -13.779 9.004 4.634 1.00 29.17 226 LEU A CA 1
ATOM 1739 C C . LEU A 1 246 ? -13.935 10.140 3.631 1.00 34.81 226 LEU A C 1
ATOM 1740 O O . LEU A 1 246 ? -15.030 10.694 3.479 1.00 32.47 226 LEU A O 1
ATOM 1745 N N . GLU A 1 247 ? -12.837 10.483 2.959 1.00 30.94 227 GLU A N 1
ATOM 1746 C CA . GLU A 1 247 ? -12.897 11.339 1.782 1.00 33.30 227 GLU A CA 1
ATOM 1747 C C . GLU A 1 247 ? -13.850 10.747 0.750 1.00 37.17 227 GLU A C 1
ATOM 1748 O O . GLU A 1 247 ? -14.006 9.532 0.645 1.00 32.25 227 GLU A O 1
ATOM 1754 N N . SER A 1 248 ? -14.492 11.612 -0.029 1.00 35.46 228 SER A N 1
ATOM 1755 C CA . SER A 1 248 ? -15.295 11.097 -1.128 1.00 37.96 228 SER A CA 1
ATOM 1756 C C . SER A 1 248 ? -14.375 10.367 -2.098 1.00 32.57 228 SER A C 1
ATOM 1757 O O . SER A 1 248 ? -13.262 10.818 -2.379 1.00 34.63 228 SER A O 1
ATOM 1760 N N . GLY A 1 249 ? -14.830 9.216 -2.585 1.00 36.00 229 GLY A N 1
ATOM 1761 C CA . GLY A 1 249 ? -13.987 8.363 -3.391 1.00 35.06 229 GLY A CA 1
ATOM 1762 C C . GLY A 1 249 ? -13.008 7.528 -2.599 1.00 36.26 229 GLY A C 1
ATOM 1763 O O . GLY A 1 249 ? -12.214 6.792 -3.196 1.00 30.87 229 GLY A O 1
ATOM 1764 N N . GLY A 1 250 ? -13.042 7.608 -1.279 1.00 30.15 230 GLY A N 1
ATOM 1765 C CA . GLY A 1 250 ? -12.088 6.875 -0.475 1.00 27.21 230 GLY A CA 1
ATOM 1766 C C . GLY A 1 250 ? -12.377 5.384 -0.435 1.00 29.42 230 GLY A C 1
ATOM 1767 O O . GLY A 1 250 ? -13.417 4.894 -0.878 1.00 29.63 230 GLY A O 1
ATOM 1768 N N . ILE A 1 251 ? -11.415 4.657 0.130 1.00 31.77 231 ILE A N 1
ATOM 1769 C CA . ILE A 1 251 ? -11.440 3.204 0.226 1.00 22.40 231 ILE A CA 1
ATOM 1770 C C . ILE A 1 251 ? -11.266 2.803 1.690 1.00 25.23 231 ILE A C 1
ATOM 1771 O O . ILE A 1 251 ? -10.421 3.364 2.393 1.00 22.36 231 ILE A O 1
ATOM 1776 N N . VAL A 1 252 ? -12.070 1.838 2.142 1.00 23.85 232 VAL A N 1
ATOM 1777 C CA . VAL A 1 252 ? -11.953 1.242 3.475 1.00 20.99 232 VAL A CA 1
ATOM 1778 C C . VAL A 1 252 ? -11.774 -0.258 3.284 1.00 24.09 232 VAL A C 1
ATOM 1779 O O . VAL A 1 252 ? -12.465 -0.869 2.459 1.00 24.76 232 VAL A O 1
ATOM 1783 N N . GLU A 1 253 ? -10.837 -0.841 4.032 1.00 22.73 233 GLU A N 1
ATOM 1784 C CA . GLU A 1 253 ? -10.557 -2.269 3.993 1.00 20.47 233 GLU A CA 1
ATOM 1785 C C . GLU A 1 253 ? -10.502 -2.790 5.427 1.00 20.04 233 GLU A C 1
ATOM 1786 O O . GLU A 1 253 ? -9.771 -2.240 6.256 1.00 22.45 233 GLU A O 1
ATOM 1792 N N . VAL A 1 254 ? -11.287 -3.831 5.730 1.00 22.62 234 VAL A N 1
ATOM 1793 C CA . VAL A 1 254 ? -11.393 -4.359 7.095 1.00 19.21 234 VAL A CA 1
ATOM 1794 C C . VAL A 1 254 ? -11.261 -5.881 7.084 1.00 21.64 234 VAL A C 1
ATOM 1795 O O . VAL A 1 254 ? -11.953 -6.569 6.325 1.00 20.17 234 VAL A O 1
ATOM 1799 N N . ASN A 1 255 ? -10.393 -6.406 7.945 1.00 19.46 235 ASN A N 1
ATOM 1800 C CA . ASN A 1 255 ? -10.389 -7.824 8.281 1.00 20.54 235 ASN A CA 1
ATOM 1801 C C . ASN A 1 255 ? -11.285 -7.997 9.504 1.00 21.42 235 ASN A C 1
ATOM 1802 O O . ASN A 1 255 ? -11.130 -7.264 10.485 1.00 19.33 235 ASN A O 1
ATOM 1807 N N . LEU A 1 256 ? -12.230 -8.937 9.449 1.00 19.89 236 LEU A N 1
ATOM 1808 C CA . LEU A 1 256 ? -13.159 -9.041 10.567 1.00 23.34 236 LEU A CA 1
ATOM 1809 C C . LEU A 1 256 ? -13.792 -10.423 10.625 1.00 22.73 236 LEU A C 1
ATOM 1810 O O . LEU A 1 256 ? -13.891 -11.130 9.617 1.00 21.67 236 LEU A O 1
ATOM 1815 N N . ALA A 1 257 ? -14.225 -10.786 11.825 1.00 24.04 237 ALA A N 1
ATOM 1816 C CA . ALA A 1 257 ? -15.119 -11.911 12.057 1.00 21.77 237 ALA A CA 1
ATOM 1817 C C . ALA A 1 257 ? -16.544 -11.386 12.161 1.00 25.98 237 ALA A C 1
ATOM 1818 O O . ALA A 1 257 ? -16.779 -10.326 12.743 1.00 23.74 237 ALA A O 1
ATOM 1820 N N . MET A 1 258 ? -17.497 -12.145 11.624 1.00 25.15 238 MET A N 1
ATOM 1821 C CA . MET A 1 258 ? -18.884 -11.717 11.517 1.00 27.19 238 MET A CA 1
ATOM 1822 C C . MET A 1 258 ? -19.793 -12.820 12.047 1.00 26.37 238 MET A C 1
ATOM 1823 O O . MET A 1 258 ? -19.617 -13.993 11.710 1.00 26.37 238 MET A O 1
ATOM 1828 N N . ASN A 1 259 ? -20.775 -12.443 12.857 1.00 26.18 239 ASN A N 1
ATOM 1829 C CA . ASN A 1 259 ? -21.733 -13.386 13.420 1.00 27.10 239 ASN A CA 1
ATOM 1830 C C . ASN A 1 259 ? -23.107 -13.147 12.809 1.00 30.02 239 ASN A C 1
ATOM 1831 O O . ASN A 1 259 ? -23.667 -12.054 12.944 1.00 27.22 239 ASN A O 1
ATOM 1836 N N . ASP A 1 260 ? -23.636 -14.162 12.133 1.00 32.63 240 ASP A N 1
ATOM 1837 C CA . ASP A 1 260 ? -25.018 -14.175 11.664 1.00 30.40 240 ASP A CA 1
ATOM 1838 C C . ASP A 1 260 ? -25.868 -14.943 12.671 1.00 37.85 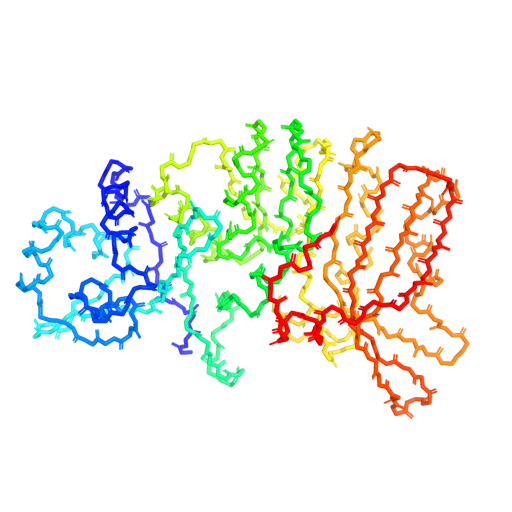240 ASP A C 1
ATOM 1839 O O . ASP A 1 260 ? -25.526 -16.070 13.041 1.00 38.85 240 ASP A O 1
ATOM 1844 N N . TYR A 1 261 ? -26.959 -14.333 13.117 1.00 38.28 241 TYR A N 1
ATOM 1845 C CA . TYR A 1 261 ? -27.916 -14.994 13.991 1.00 33.62 241 TYR A CA 1
ATOM 1846 C C . TYR A 1 261 ? -29.226 -15.202 13.242 1.00 41.68 241 TYR A C 1
ATOM 1847 O O . TYR A 1 261 ? -29.518 -14.471 12.289 1.00 42.29 241 TYR A O 1
ATOM 1856 N N . PRO A 1 262 ? -30.019 -16.209 13.611 1.00 48.50 242 PRO A N 1
ATOM 1857 C CA . PRO A 1 262 ? -31.292 -16.440 12.905 1.00 45.72 242 PRO A CA 1
ATOM 1858 C C . PRO A 1 262 ? -32.175 -15.200 12.947 1.00 46.63 242 PRO A C 1
ATOM 1859 O O . PRO A 1 262 ? -32.450 -14.643 14.012 1.00 49.95 242 PRO A O 1
ATOM 1863 N N . GLY A 1 263 ? -32.588 -14.750 11.762 1.00 41.36 243 GLY A N 1
ATOM 1864 C CA . GLY A 1 263 ? -33.306 -13.505 11.602 1.00 49.73 243 GLY A CA 1
ATOM 1865 C C . GLY A 1 263 ? -32.470 -12.250 11.743 1.00 51.30 243 GLY A C 1
ATOM 1866 O O . GLY A 1 263 ? -33.026 -11.146 11.666 1.00 45.24 243 GLY A O 1
ATOM 1867 N N . ASP A 1 264 ? -31.151 -12.372 11.930 1.00 47.34 244 ASP A N 1
ATOM 1868 C CA . ASP A 1 264 ? -30.304 -11.227 12.273 1.00 41.42 244 ASP A CA 1
ATOM 1869 C C . ASP A 1 264 ? -28.914 -11.412 11.676 1.00 35.40 244 ASP A C 1
ATOM 1870 O O . ASP A 1 264 ? -27.939 -11.659 12.396 1.00 33.36 244 ASP A O 1
ATOM 1875 N N . PRO A 1 265 ? -28.782 -11.273 10.356 1.00 36.08 245 PRO A N 1
ATOM 1876 C CA . PRO A 1 265 ? -27.463 -11.411 9.729 1.00 31.31 245 PRO A CA 1
ATOM 1877 C C . PRO A 1 265 ? -26.608 -10.174 9.950 1.00 34.91 245 PRO A C 1
ATOM 1878 O O . PRO A 1 265 ? -27.105 -9.048 10.031 1.00 27.74 245 PRO A O 1
ATOM 1882 N N . PHE A 1 266 ? -25.296 -10.405 10.059 1.00 28.29 246 PHE A N 1
ATOM 1883 C CA . PHE A 1 266 ? -24.356 -9.301 10.255 1.00 27.84 246 PHE A CA 1
ATOM 1884 C C . PHE A 1 266 ? -24.540 -8.201 9.211 1.00 25.19 246 PHE A C 1
ATOM 1885 O O . PHE A 1 266 ? -24.467 -7.011 9.534 1.00 27.32 246 PHE A O 1
ATOM 1893 N N . ARG A 1 267 ? -24.778 -8.582 7.952 1.00 23.81 247 ARG A N 1
ATOM 1894 C CA . ARG A 1 267 ? -24.797 -7.610 6.860 1.00 27.90 247 ARG A CA 1
ATOM 1895 C C . ARG A 1 267 ? -25.910 -6.580 7.025 1.00 32.18 247 ARG A C 1
ATOM 1896 O O . ARG A 1 267 ? -25.776 -5.443 6.560 1.00 28.64 247 ARG A O 1
ATOM 1904 N N . GLU A 1 268 ? -27.005 -6.941 7.693 1.00 31.27 248 GLU A N 1
ATOM 1905 C CA . GLU A 1 268 ? -28.068 -5.965 7.888 1.00 33.86 248 GLU A CA 1
ATOM 1906 C C . GLU A 1 268 ? -27.687 -4.951 8.954 1.00 33.70 248 GLU A C 1
ATOM 1907 O O . GLU A 1 268 ? -27.953 -3.757 8.796 1.00 34.67 248 GLU A O 1
ATOM 1913 N N . ARG A 1 269 ? -27.060 -5.405 10.043 1.00 27.70 249 ARG A N 1
ATOM 1914 C CA . ARG A 1 269 ? -26.549 -4.463 11.037 1.00 32.22 249 ARG A CA 1
ATOM 1915 C C . ARG A 1 269 ? -25.503 -3.553 10.417 1.00 30.31 249 ARG A C 1
ATOM 1916 O O . ARG A 1 269 ? -25.507 -2.336 10.644 1.00 29.76 249 ARG A O 1
ATOM 1924 N N . LEU A 1 270 ? -24.615 -4.128 9.599 1.00 26.38 250 LEU A N 1
ATOM 1925 C CA . LEU A 1 270 ? -23.584 -3.343 8.933 1.00 28.36 250 LEU A CA 1
ATOM 1926 C C . LEU A 1 270 ? -24.191 -2.253 8.050 1.00 33.72 250 LEU A C 1
ATOM 1927 O O . LEU A 1 270 ? -23.723 -1.108 8.045 1.00 29.15 250 LEU A O 1
ATOM 1932 N N . ALA A 1 271 ? -25.241 -2.585 7.304 1.00 30.02 251 ALA A N 1
ATOM 1933 C CA . ALA A 1 271 ? -25.893 -1.575 6.479 1.00 31.53 251 ALA A CA 1
ATOM 1934 C C . ALA A 1 271 ? -26.466 -0.453 7.338 1.00 36.04 251 ALA A C 1
ATOM 1935 O O . ALA A 1 271 ? -26.376 0.723 6.968 1.00 38.48 251 ALA A O 1
ATOM 1937 N N . ASP A 1 272 ? -27.031 -0.791 8.505 1.00 33.24 252 ASP A N 1
ATOM 1938 C CA . ASP A 1 272 ? -27.562 0.240 9.395 1.00 32.46 252 ASP A CA 1
ATOM 1939 C C . ASP A 1 272 ? -26.452 1.121 9.943 1.00 37.84 252 ASP A C 1
ATOM 1940 O O . ASP A 1 272 ? -26.589 2.348 9.966 1.00 34.71 252 ASP A O 1
ATOM 1945 N N . TRP A 1 273 ? -25.343 0.520 10.390 1.00 32.30 253 TRP A N 1
ATOM 1946 C CA . TRP A 1 273 ? -24.251 1.319 10.947 1.00 33.61 253 TRP A CA 1
ATOM 1947 C C . TRP A 1 273 ? -23.706 2.309 9.918 1.00 32.38 253 TRP A C 1
ATOM 1948 O O . TRP A 1 273 ? -23.521 3.499 10.216 1.00 30.86 253 TRP A O 1
ATOM 1959 N N . LEU A 1 274 ? -23.441 1.834 8.693 1.00 29.33 254 LEU A N 1
ATOM 1960 C CA . LEU A 1 274 ? -22.819 2.687 7.684 1.00 31.35 254 LEU A CA 1
ATOM 1961 C C . LEU A 1 274 ? -23.783 3.718 7.118 1.00 32.08 254 LEU A C 1
ATOM 1962 O O . LEU A 1 274 ? -23.336 4.686 6.503 1.00 35.48 254 LEU A O 1
ATOM 1967 N N . GLY A 1 275 ? -25.086 3.531 7.296 1.00 39.83 255 GLY A N 1
ATOM 1968 C CA . GLY A 1 275 ? -26.042 4.365 6.593 1.00 37.57 255 GLY A CA 1
ATOM 1969 C C . GLY A 1 275 ? -25.865 4.248 5.093 1.00 33.84 255 GLY A C 1
ATOM 1970 O O . GLY A 1 275 ? -25.672 5.253 4.403 1.00 37.35 255 GLY A O 1
ATOM 1971 N N . LEU A 1 276 ? -25.926 3.011 4.589 1.00 36.21 256 LEU A N 1
ATOM 1972 C CA . LEU A 1 276 ? -25.534 2.718 3.211 1.00 38.10 256 LEU A CA 1
ATOM 1973 C C . LEU A 1 276 ? -26.245 3.625 2.211 1.00 43.89 256 LEU A C 1
ATOM 1974 O O . LEU A 1 276 ? -25.604 4.285 1.383 1.00 45.35 256 LEU A O 1
ATOM 1979 N N . THR A 1 277 ? -27.578 3.675 2.287 1.00 39.29 257 THR A N 1
ATOM 1980 C CA . THR A 1 277 ? -28.366 4.525 1.396 1.00 43.74 257 THR A CA 1
ATOM 1981 C C . THR A 1 277 ? -28.158 6.005 1.696 1.00 44.86 257 THR A C 1
ATOM 1982 O O . THR A 1 277 ? -27.989 6.821 0.784 1.00 47.21 257 THR A O 1
ATOM 1986 N N . GLU A 1 278 ? -28.208 6.369 2.975 1.00 44.80 258 GLU A N 1
ATOM 1987 C CA . GLU A 1 278 ? -28.137 7.771 3.367 1.00 44.18 258 GLU A CA 1
ATOM 1988 C C . GLU A 1 278 ? -26.809 8.397 2.948 1.00 44.51 258 GLU A C 1
ATOM 1989 O O . GLU A 1 278 ? -26.767 9.546 2.493 1.00 40.48 258 GLU A O 1
ATOM 1995 N N . ASN A 1 279 ? -25.718 7.645 3.057 1.00 34.41 259 ASN A N 1
ATOM 1996 C CA . ASN A 1 279 ? -24.391 8.145 2.724 1.00 38.83 259 ASN A CA 1
ATOM 1997 C C . ASN A 1 279 ? -23.928 7.754 1.325 1.00 33.91 259 ASN A C 1
ATOM 1998 O O . ASN A 1 279 ? -22.852 8.190 0.904 1.00 42.40 259 ASN A O 1
ATOM 2003 N N . GLY A 1 280 ? -24.709 6.962 0.593 1.00 37.53 260 GLY A N 1
ATOM 2004 C CA . GLY A 1 280 ? -24.358 6.610 -0.773 1.00 33.64 260 GLY A CA 1
ATOM 2005 C C . GLY A 1 280 ? -23.099 5.776 -0.907 1.00 40.12 260 GLY A C 1
ATOM 2006 O O . GLY A 1 280 ? -22.250 6.060 -1.759 1.00 36.13 260 GLY A O 1
ATOM 2007 N N . LEU A 1 281 ? -22.970 4.734 -0.088 1.00 37.04 261 LEU A N 1
ATOM 2008 C CA . LEU A 1 281 ? -21.759 3.930 -0.049 1.00 27.93 261 LEU A CA 1
ATOM 2009 C C . LEU A 1 281 ? -21.980 2.569 -0.687 1.00 30.73 261 LEU A C 1
ATOM 2010 O O . LEU A 1 281 ? -23.097 2.046 -0.727 1.00 31.03 261 LEU A O 1
ATOM 2015 N N . ARG A 1 282 ? -20.889 1.988 -1.165 1.00 26.82 262 ARG A N 1
ATOM 2016 C CA . ARG A 1 282 ? -20.913 0.641 -1.697 1.00 29.20 262 ARG A CA 1
ATOM 2017 C C . ARG A 1 282 ? -19.969 -0.228 -0.881 1.00 29.99 262 ARG A C 1
ATOM 2018 O O . ARG A 1 282 ? -18.824 0.158 -0.628 1.00 29.97 262 ARG A O 1
ATOM 2026 N N . VAL A 1 283 ? -20.445 -1.401 -0.490 1.00 24.74 263 VAL A N 1
ATOM 2027 C CA . VAL A 1 283 ? -19.672 -2.326 0.326 1.00 29.86 263 VAL A CA 1
ATOM 2028 C C . VAL A 1 283 ? -19.664 -3.691 -0.339 1.00 25.90 263 VAL A C 1
ATOM 2029 O O . VAL A 1 283 ? -20.700 -4.176 -0.810 1.00 28.02 263 VAL A O 1
ATOM 2033 N N . GLN A 1 284 ? -18.496 -4.326 -0.359 1.00 28.19 264 GLN A N 1
ATOM 2034 C CA . GLN A 1 284 ? -18.394 -5.712 -0.778 1.00 26.73 264 GLN A CA 1
ATOM 2035 C C . GLN A 1 284 ? -17.736 -6.530 0.324 1.00 25.90 264 GLN A C 1
ATOM 2036 O O . GLN A 1 284 ? -16.675 -6.159 0.836 1.00 26.63 264 GLN A O 1
ATOM 2042 N N . ILE A 1 285 ? -18.364 -7.638 0.682 1.00 23.11 265 ILE A N 1
ATOM 2043 C CA . ILE A 1 285 ? -17.840 -8.550 1.689 1.00 30.07 265 ILE A CA 1
ATOM 2044 C C . ILE A 1 285 ? -17.364 -9.806 0.981 1.00 26.88 265 ILE A C 1
ATOM 2045 O O . ILE A 1 285 ? -18.131 -10.439 0.241 1.00 29.75 265 ILE A O 1
ATOM 2050 N N . PHE A 1 286 ? -16.101 -10.166 1.208 1.00 26.13 266 PHE A N 1
ATOM 2051 C CA . PHE A 1 286 ? -15.514 -11.388 0.661 1.00 25.45 266 PHE A CA 1
ATOM 2052 C C . PHE A 1 286 ? -15.359 -12.374 1.816 1.00 27.73 266 PHE A C 1
ATOM 2053 O O . PHE A 1 286 ? -14.505 -12.179 2.693 1.00 28.02 266 PHE A O 1
ATOM 2061 N N . THR A 1 287 ? -16.193 -13.416 1.838 1.00 24.74 267 THR A N 1
ATOM 2062 C CA . THR A 1 287 ? -16.177 -14.376 2.935 1.00 24.80 267 THR A CA 1
ATOM 2063 C C . THR A 1 287 ? -15.271 -15.555 2.612 1.00 31.12 267 THR A C 1
ATOM 2064 O O . THR A 1 287 ? -15.431 -16.218 1.575 1.00 24.16 267 THR A O 1
ATOM 2068 N N . SER A 1 288 ? -14.328 -15.819 3.514 1.00 24.23 268 SER A N 1
ATOM 2069 C CA . SER A 1 288 ? -13.305 -16.844 3.323 1.00 20.80 268 SER A CA 1
ATOM 2070 C C . SER A 1 288 ? -13.532 -18.099 4.151 1.00 28.93 268 SER A C 1
ATOM 2071 O O . SER A 1 288 ? -13.368 -19.210 3.632 1.00 34.12 268 SER A O 1
ATOM 2074 N N . GLN A 1 289 ? -13.922 -17.962 5.416 1.00 26.49 269 GLN A N 1
ATOM 2075 C CA . GLN A 1 289 ? -14.193 -19.102 6.285 1.00 24.81 269 GLN A CA 1
ATOM 2076 C C . GLN A 1 289 ? -15.554 -18.925 6.937 1.00 31.75 269 GLN A C 1
ATOM 2077 O O . GLN A 1 289 ? -15.980 -17.801 7.224 1.00 28.56 269 GLN A O 1
ATOM 2083 N N . ARG A 1 290 ? -16.237 -20.050 7.157 1.00 26.26 270 ARG A N 1
ATOM 2084 C CA . ARG A 1 290 ? -17.552 -20.043 7.786 1.00 26.77 270 ARG A CA 1
ATOM 2085 C C . ARG A 1 290 ? -17.746 -21.326 8.583 1.00 38.74 270 ARG A C 1
ATOM 2086 O O . ARG A 1 290 ? -17.138 -22.358 8.292 1.00 34.83 270 ARG A O 1
ATOM 2094 N N . ARG A 1 291 ? -18.593 -21.247 9.608 1.00 34.45 271 ARG A N 1
ATOM 2095 C CA . ARG A 1 291 ? -18.965 -22.445 10.347 1.00 37.28 271 ARG A CA 1
ATOM 2096 C C . ARG A 1 291 ? -20.311 -22.223 11.026 1.00 46.44 271 ARG A C 1
ATOM 2097 O O . ARG A 1 291 ? -20.618 -21.111 11.475 1.00 35.44 271 ARG A O 1
ATOM 2105 N N . ALA A 1 292 ? -21.110 -23.288 11.072 1.00 42.06 272 ALA A N 1
ATOM 2106 C CA . ALA A 1 292 ? -22.356 -23.274 11.822 1.00 39.03 272 ALA A CA 1
ATOM 2107 C C . ALA A 1 292 ? -22.082 -23.020 13.296 1.00 37.65 272 ALA A C 1
ATOM 2108 O O . ALA A 1 292 ? -21.066 -23.450 13.849 1.00 41.78 272 ALA A O 1
ATOM 2110 N N . THR A 1 293 ? -22.992 -22.299 13.934 1.00 38.30 273 THR A N 1
ATOM 2111 C CA . THR A 1 293 ? -22.805 -21.907 15.316 1.00 44.12 273 THR A CA 1
ATOM 2112 C C . THR A 1 293 ? -23.907 -22.514 16.182 1.00 51.08 273 THR A C 1
ATOM 2113 O O . THR A 1 293 ? -24.856 -23.126 15.688 1.00 42.37 273 THR A O 1
ATOM 2117 N N . GLU A 1 294 ? -23.761 -22.336 17.497 1.00 60.18 274 GLU A N 1
ATOM 2118 C CA . GLU A 1 294 ? -24.686 -22.943 18.452 1.00 66.17 274 GLU A CA 1
ATOM 2119 C C . GLU A 1 294 ? -26.111 -22.430 18.256 1.00 62.81 274 GLU A C 1
ATOM 2120 O O . GLU A 1 294 ? -27.068 -23.213 18.238 1.00 63.84 274 GLU A O 1
ATOM 2126 N N . SER A 1 295 ? -26.267 -21.120 18.075 1.00 66.35 275 SER A N 1
ATOM 2127 C CA . SER A 1 295 ? -27.577 -20.490 17.927 1.00 66.97 275 SER A CA 1
ATOM 2128 C C . SER A 1 295 ? -28.333 -20.935 16.677 1.00 65.87 275 SER A C 1
ATOM 2129 O O . SER A 1 295 ? -29.407 -20.400 16.382 1.00 67.68 275 SER A O 1
ATOM 2132 N N . GLY A 1 296 ? -27.801 -21.904 15.935 1.00 55.51 276 GLY A N 1
ATOM 2133 C CA . GLY A 1 296 ? -28.313 -22.147 14.602 1.00 52.06 276 GLY A CA 1
ATOM 2134 C C . GLY A 1 296 ? -27.917 -21.103 13.579 1.00 59.41 276 GLY A C 1
ATOM 2135 O O . GLY A 1 296 ? -28.412 -21.142 12.448 1.00 61.31 276 GLY A O 1
ATOM 2136 N N . GLY A 1 297 ? -27.044 -20.170 13.941 1.00 54.41 277 GLY A N 1
ATOM 2137 C CA . GLY A 1 297 ? -26.548 -19.123 13.058 1.00 51.55 277 GLY A CA 1
ATOM 2138 C C . GLY A 1 297 ? -25.225 -19.499 12.425 1.00 52.23 277 GLY A C 1
ATOM 2139 O O . GLY A 1 297 ? -24.971 -20.670 12.119 1.00 33.82 277 GLY A O 1
ATOM 2140 N N . GLU A 1 298 ? -24.353 -18.506 12.251 1.00 37.34 278 GLU A N 1
ATOM 2141 C CA . GLU A 1 298 ? -23.129 -18.751 11.506 1.00 36.96 278 GLU A CA 1
ATOM 2142 C C . GLU A 1 298 ? -22.038 -17.779 11.931 1.00 34.18 278 GLU A C 1
ATOM 2143 O O . GLU A 1 298 ? -22.312 -16.606 12.195 1.00 33.61 278 GLU A O 1
ATOM 2149 N N . TRP A 1 299 ? -20.811 -18.286 12.000 1.00 29.39 279 TRP A N 1
ATOM 2150 C CA . TRP A 1 299 ? -19.607 -17.488 12.179 1.00 29.60 279 TRP A CA 1
ATOM 2151 C C . TRP A 1 299 ? -18.885 -17.407 10.840 1.00 28.97 279 TRP A C 1
ATOM 2152 O O . TRP A 1 299 ? -18.871 -18.375 10.080 1.00 30.22 279 TRP A O 1
ATOM 2163 N N . LYS A 1 300 ? -18.318 -16.245 10.532 1.00 22.10 280 LYS A N 1
ATOM 2164 C CA . LYS A 1 300 ? -17.611 -16.043 9.276 1.00 24.88 280 LYS A CA 1
ATOM 2165 C C . LYS A 1 300 ? -16.388 -15.184 9.518 1.00 27.79 280 LYS A C 1
ATOM 2166 O O . LYS A 1 300 ? -16.426 -14.269 10.342 1.00 25.32 280 LYS A O 1
ATOM 2172 N N . ARG A 1 301 ? -15.299 -15.486 8.819 1.00 24.80 281 ARG A N 1
ATOM 2173 C CA . ARG A 1 301 ? -14.176 -14.565 8.729 1.00 24.17 281 ARG A CA 1
ATOM 2174 C C . ARG A 1 301 ? -14.044 -14.113 7.288 1.00 25.26 281 ARG A C 1
ATOM 2175 O O . ARG A 1 301 ? -14.080 -14.940 6.363 1.00 27.30 281 ARG A O 1
ATOM 2183 N N . GLY A 1 302 ? -13.900 -12.810 7.095 1.00 20.94 282 GLY A N 1
ATOM 2184 C CA . GLY A 1 302 ? -13.722 -12.321 5.752 1.00 25.08 282 GLY A CA 1
ATOM 2185 C C . GLY A 1 302 ? -13.074 -10.957 5.692 1.00 28.98 282 GLY A C 1
ATOM 2186 O O . GLY A 1 302 ? -12.521 -10.452 6.676 1.00 22.04 282 GLY A O 1
ATOM 2187 N N . TRP A 1 303 ? -13.161 -10.370 4.499 1.00 23.00 283 TRP A N 1
ATOM 2188 C CA . TRP A 1 303 ? -12.487 -9.133 4.135 1.00 24.20 283 TRP A CA 1
ATOM 2189 C C . TRP A 1 303 ? -13.544 -8.219 3.538 1.00 25.07 283 TRP A C 1
ATOM 2190 O O . TRP A 1 303 ? -14.232 -8.610 2.589 1.00 25.35 283 TRP A O 1
ATOM 2201 N N . LEU A 1 304 ? -13.693 -7.022 4.100 1.00 21.28 284 LEU A N 1
ATOM 2202 C CA . LEU A 1 304 ? -14.742 -6.089 3.698 1.00 27.07 284 LEU A CA 1
ATOM 2203 C C . LEU A 1 304 ? -14.105 -4.870 3.043 1.00 21.87 284 LEU A C 1
ATOM 2204 O O . LEU A 1 304 ? -13.149 -4.309 3.584 1.00 24.43 284 LEU A O 1
ATOM 2209 N N . VAL A 1 305 ? -14.647 -4.440 1.898 1.00 22.85 285 VAL A N 1
ATOM 2210 C CA . VAL A 1 305 ? -14.123 -3.279 1.179 1.00 24.58 285 VAL A CA 1
ATOM 2211 C C . VAL A 1 305 ? -15.252 -2.289 0.921 1.00 28.03 285 VAL A C 1
ATOM 2212 O O . VAL A 1 305 ? -16.293 -2.664 0.367 1.00 27.40 285 VAL A O 1
ATOM 2216 N N . VAL A 1 306 ? -15.039 -1.032 1.316 1.00 26.96 286 VAL A N 1
ATOM 2217 C CA . VAL A 1 306 ? -15.842 0.106 0.864 1.00 24.80 286 VAL A CA 1
ATOM 2218 C C . VAL A 1 306 ? -15.049 0.801 -0.234 1.00 27.75 286 VAL A C 1
ATOM 2219 O O . VAL A 1 306 ? -13.899 1.200 -0.023 1.00 27.11 286 VAL A O 1
ATOM 2223 N N . ALA A 1 307 ? -15.649 0.947 -1.408 1.00 29.74 287 ALA A N 1
ATOM 2224 C CA . ALA A 1 307 ? -14.961 1.562 -2.532 1.00 28.12 287 ALA A CA 1
ATOM 2225 C C . ALA A 1 307 ? -16.007 2.159 -3.461 1.00 33.38 287 ALA A C 1
ATOM 2226 O O . ALA A 1 307 ? -17.166 1.729 -3.452 1.00 29.28 287 ALA A O 1
ATOM 2228 N N . PRO A 1 308 ? -15.640 3.161 -4.258 1.00 35.72 288 PRO A N 1
ATOM 2229 C CA . PRO A 1 308 ? -16.655 3.863 -5.060 1.00 29.61 288 PRO A CA 1
ATOM 2230 C C . PRO A 1 308 ? -17.346 2.916 -6.030 1.00 27.84 288 PRO A C 1
ATOM 2231 O O . PRO A 1 308 ? -16.721 2.033 -6.618 1.00 34.74 288 PRO A O 1
ATOM 2235 N N . GLY A 1 309 ? -18.651 3.096 -6.184 1.00 31.99 289 GLY A N 1
ATOM 2236 C CA . GLY A 1 309 ? -19.409 2.281 -7.101 1.00 25.62 289 GLY A CA 1
ATOM 2237 C C . GLY A 1 309 ? -20.865 2.285 -6.718 1.00 22.86 289 GLY A C 1
ATOM 2238 O O . GLY A 1 309 ? -21.280 2.982 -5.783 1.00 28.84 289 GLY A O 1
ATOM 2239 N N . PRO A 1 310 ? -21.674 1.528 -7.457 1.00 25.82 290 PRO A N 1
ATOM 2240 C CA . PRO A 1 310 ? -23.119 1.470 -7.184 1.00 27.16 290 PRO A CA 1
ATOM 2241 C C . PRO A 1 310 ? -23.445 1.269 -5.709 1.00 34.20 290 PRO A C 1
ATOM 2242 O O . PRO A 1 310 ? -22.915 0.371 -5.053 1.00 29.73 290 PRO A O 1
ATOM 2246 N N . VAL A 1 311 ? -24.352 2.105 -5.198 1.00 27.97 291 VAL A N 1
ATOM 2247 C CA . VAL A 1 311 ? -24.721 2.081 -3.785 1.00 34.08 291 VAL A CA 1
ATOM 2248 C C . VAL A 1 311 ? -25.300 0.724 -3.404 1.00 33.75 291 VAL A C 1
ATOM 2249 O O . VAL A 1 311 ? -26.169 0.183 -4.102 1.00 30.30 291 VAL A O 1
ATOM 2253 N N . GLY A 1 312 ? -24.829 0.167 -2.278 1.00 33.69 292 GLY A N 1
ATOM 2254 C CA . GLY A 1 312 ? -25.433 -1.022 -1.709 1.00 29.21 292 GLY A CA 1
ATOM 2255 C C . GLY A 1 312 ? -24.386 -2.008 -1.217 1.00 31.71 292 GLY A C 1
ATOM 2256 O O . GLY A 1 312 ? -23.205 -1.694 -1.100 1.00 32.02 292 GLY A O 1
ATOM 2257 N N . LEU A 1 313 ? -24.827 -3.235 -0.954 1.00 25.95 293 LEU A N 1
ATOM 2258 C CA . LEU A 1 313 ? -23.991 -4.237 -0.308 1.00 31.08 293 LEU A CA 1
ATOM 2259 C C . LEU A 1 313 ? -24.053 -5.550 -1.074 1.00 31.20 293 LEU A C 1
ATOM 2260 O O . LEU A 1 313 ? -25.143 -6.035 -1.397 1.00 34.78 293 LEU A O 1
ATOM 2265 N N . THR A 1 314 ? -22.879 -6.130 -1.337 1.00 27.52 294 THR A N 1
ATOM 2266 C CA . THR A 1 314 ? -22.738 -7.417 -1.996 1.00 30.94 294 THR A CA 1
ATOM 2267 C C . THR A 1 314 ? -21.852 -8.324 -1.151 1.00 32.45 294 THR A C 1
ATOM 2268 O O . THR A 1 314 ? -20.875 -7.865 -0.555 1.00 30.07 294 THR A O 1
ATOM 2272 N N . GLU A 1 315 ? -22.195 -9.607 -1.094 1.00 29.47 295 GLU A N 1
ATOM 2273 C CA . GLU A 1 315 ? -21.388 -10.598 -0.387 1.00 29.92 295 GLU A CA 1
ATOM 2274 C C . GLU A 1 315 ? -21.050 -11.722 -1.347 1.00 35.48 295 GLU A C 1
ATOM 2275 O O . GLU A 1 315 ? -21.931 -12.229 -2.044 1.00 35.55 295 GLU A O 1
ATOM 2281 N N A VAL A 1 316 ? -19.768 -12.091 -1.417 0.34 29.29 296 VAL A N 1
ATOM 2282 N N B VAL A 1 316 ? -19.778 -12.116 -1.380 0.66 29.22 296 VAL A N 1
ATOM 2283 C CA A VAL A 1 316 ? -19.325 -13.177 -2.281 0.34 31.03 296 VAL A CA 1
ATOM 2284 C CA B VAL A 1 316 ? -19.326 -13.175 -2.269 0.66 31.03 296 VAL A CA 1
ATOM 2285 C C A VAL A 1 316 ? -18.399 -14.087 -1.485 0.34 33.61 296 VAL A C 1
ATOM 2286 C C B VAL A 1 316 ? -18.374 -14.079 -1.500 0.66 33.71 296 VAL A C 1
ATOM 2287 O O A VAL A 1 316 ? -17.823 -13.692 -0.468 0.34 26.04 296 VAL A O 1
ATOM 2288 O O B VAL A 1 316 ? -17.767 -13.676 -0.504 0.66 25.96 296 VAL A O 1
ATOM 2295 N N . GLU A 1 317 ? -18.275 -15.327 -1.959 1.00 28.21 297 GLU A N 1
ATOM 2296 C CA . GLU A 1 317 ? -17.348 -16.302 -1.393 1.00 27.24 297 GLU A CA 1
ATOM 2297 C C . GLU A 1 317 ? -15.994 -16.141 -2.069 1.00 30.31 297 GLU A C 1
ATOM 2298 O O . GLU A 1 317 ? -15.911 -16.101 -3.300 1.00 25.25 297 GLU A O 1
ATOM 2304 N N . TRP A 1 318 ? -14.933 -16.068 -1.266 1.00 26.95 298 TRP A N 1
ATOM 2305 C CA . TRP A 1 318 ? -13.568 -15.982 -1.785 1.00 26.91 298 TRP A CA 1
ATOM 2306 C C . TRP A 1 318 ? -12.699 -16.685 -0.770 1.00 33.58 298 TRP A C 1
ATOM 2307 O O . TRP A 1 318 ? -12.348 -16.098 0.262 1.00 25.12 298 TRP A O 1
ATOM 2318 N N . PRO A 1 319 ? -12.338 -17.928 -1.009 1.00 30.74 299 PRO A N 1
ATOM 2319 C CA . PRO A 1 319 ? -11.557 -18.690 -0.016 1.00 29.82 299 PRO A CA 1
ATOM 2320 C C . PRO A 1 319 ? -10.081 -18.318 -0.056 1.00 30.95 299 PRO A C 1
ATOM 2321 O O . PRO A 1 319 ? -9.199 -19.119 -0.394 1.00 29.07 299 PRO A O 1
ATOM 2325 N N . TYR A 1 320 ? -9.786 -17.070 0.313 1.00 26.39 300 TYR A N 1
ATOM 2326 C CA . TYR A 1 320 ? -8.414 -16.604 0.191 1.00 21.65 300 TYR A CA 1
ATOM 2327 C C . TYR A 1 320 ? -7.495 -17.220 1.237 1.00 25.63 300 TYR A C 1
ATOM 2328 O O . TYR A 1 320 ? -6.282 -17.265 1.010 1.00 26.73 300 TYR A O 1
ATOM 2337 N N . HIS A 1 321 ? -8.023 -17.679 2.377 1.00 25.72 301 HIS A N 1
ATOM 2338 C CA . HIS A 1 321 ? -7.170 -18.410 3.313 1.00 29.91 301 HIS A CA 1
ATOM 2339 C C . HIS A 1 321 ? -6.635 -19.676 2.661 1.00 33.10 301 HIS A C 1
ATOM 2340 O O . HIS A 1 321 ? -5.427 -19.934 2.692 1.00 28.85 301 HIS A O 1
ATOM 2347 N N . ASP A 1 322 ? -7.520 -20.460 2.035 1.00 31.40 302 ASP A N 1
ATOM 2348 C CA . ASP A 1 322 ? -7.073 -21.658 1.317 1.00 35.48 302 ASP A CA 1
ATOM 2349 C C . ASP A 1 322 ? -6.085 -21.307 0.213 1.00 28.39 302 ASP A C 1
ATOM 2350 O O . ASP A 1 322 ? -5.050 -21.965 0.061 1.00 37.19 302 ASP A O 1
ATOM 2355 N N . ARG A 1 323 ? -6.388 -20.277 -0.581 1.00 29.77 303 ARG A N 1
ATOM 2356 C CA . ARG A 1 323 ? -5.496 -19.932 -1.681 1.00 30.28 303 ARG A CA 1
ATOM 2357 C C . ARG A 1 323 ? -4.155 -19.423 -1.172 1.00 41.56 303 ARG A C 1
ATOM 2358 O O . ARG A 1 323 ? -3.107 -19.750 -1.739 1.00 36.65 303 ARG A O 1
ATOM 2366 N N . TYR A 1 324 ? -4.166 -18.622 -0.105 1.00 29.50 304 TYR A N 1
ATOM 2367 C CA . TYR A 1 324 ? -2.911 -18.188 0.507 1.00 35.12 304 TYR A CA 1
ATOM 2368 C C . TYR A 1 324 ? -2.045 -19.376 0.904 1.00 30.20 304 TYR A C 1
ATOM 2369 O O . TYR A 1 324 ? -0.828 -19.360 0.699 1.00 37.20 304 TYR A O 1
ATOM 2378 N N . GLU A 1 325 ? -2.652 -20.419 1.474 1.00 27.16 305 GLU A N 1
ATOM 2379 C CA . GLU A 1 325 ? -1.858 -21.547 1.949 1.00 46.58 305 GLU A CA 1
ATOM 2380 C C . GLU A 1 325 ? -1.233 -22.333 0.805 1.00 53.34 305 GLU A C 1
ATOM 2381 O O . GLU A 1 325 ? -0.138 -22.885 0.967 1.00 54.83 305 GLU A O 1
ATOM 2387 N N . GLU A 1 326 ? -1.895 -22.397 -0.350 1.00 53.95 306 GLU A N 1
ATOM 2388 C CA . GLU A 1 326 ? -1.317 -23.109 -1.484 1.00 64.24 306 GLU A CA 1
ATOM 2389 C C . GLU A 1 326 ? -0.319 -22.260 -2.263 1.00 59.88 306 GLU A C 1
ATOM 2390 O O . GLU A 1 326 ? 0.707 -22.788 -2.710 1.00 71.44 306 GLU A O 1
ATOM 2396 N N . ASP A 1 327 ? -0.557 -20.955 -2.396 1.00 58.77 307 ASP A N 1
ATOM 2397 C CA . ASP A 1 327 ? 0.405 -20.101 -3.079 1.00 60.86 307 ASP A CA 1
ATOM 2398 C C . ASP A 1 327 ? 0.128 -18.617 -2.857 1.00 61.60 307 ASP A C 1
ATOM 2399 O O . ASP A 1 327 ? -0.809 -18.055 -3.443 1.00 54.52 307 ASP A O 1
ATOM 2404 N N . PRO A 1 328 ? 0.919 -17.951 -2.030 1.00 58.26 308 PRO A N 1
ATOM 2405 C CA . PRO A 1 328 ? 0.813 -16.488 -1.939 1.00 59.33 308 PRO A CA 1
ATOM 2406 C C . PRO A 1 328 ? 1.253 -15.827 -3.236 1.00 63.99 308 PRO A C 1
ATOM 2407 O O . PRO A 1 328 ? 2.441 -15.558 -3.443 1.00 69.40 308 PRO A O 1
ATOM 2411 N N . ASP A 1 329 ? 0.296 -15.588 -4.128 1.00 73.07 309 ASP A N 1
ATOM 2412 C CA . ASP A 1 329 ? 0.561 -14.913 -5.393 1.00 64.31 309 ASP A CA 1
ATOM 2413 C C . ASP A 1 329 ? -0.756 -14.427 -5.978 1.00 61.05 309 ASP A C 1
ATOM 2414 O O . ASP A 1 329 ? -0.785 -13.450 -6.730 1.00 70.08 309 ASP A O 1
ATOM 2416 N N . ALA A 1 330 ? -1.853 -15.105 -5.641 1.00 65.69 310 ALA A N 1
ATOM 2417 C CA . ALA A 1 330 ? -3.191 -14.601 -5.945 1.00 63.10 310 ALA A CA 1
ATOM 2418 C C . ALA A 1 330 ? -3.424 -13.379 -5.058 1.00 60.92 310 ALA A C 1
ATOM 2419 O O . ALA A 1 330 ? -4.111 -13.420 -4.033 1.00 61.71 310 ALA A O 1
ATOM 2421 N N . LEU A 1 331 ? -2.805 -12.267 -5.456 1.00 68.09 311 LEU A N 1
ATOM 2422 C CA . LEU A 1 331 ? -2.945 -11.021 -4.718 1.00 51.16 311 LEU A CA 1
ATOM 2423 C C . LEU A 1 331 ? -4.344 -10.455 -4.947 1.00 61.43 311 LEU A C 1
ATOM 2424 O O . LEU A 1 331 ? -5.165 -10.472 -4.024 1.00 54.53 311 LEU A O 1
ATOM 2429 N N . LEU A 1 332 ? -4.654 -10.025 -6.174 1.00 73.81 312 LEU A N 1
ATOM 2430 C CA . LEU A 1 332 ? -5.921 -9.349 -6.486 1.00 65.02 312 LEU A CA 1
ATOM 2431 C C . LEU A 1 332 ? -5.947 -8.975 -7.961 1.00 65.19 312 LEU A C 1
ATOM 2432 O O . LEU A 1 332 ? -6.475 -7.933 -8.340 1.00 54.62 312 LEU A O 1
#

Solvent-accessible surface area: 13879 Å² total; per-residue (Å²): 173,33,5,38,36,90,13,55,13,136,131,20,104,60,38,26,2,112,112,4,0,74,20,0,87,164,12,8,79,65,97,132,72,45,39,0,7,43,0,5,73,32,58,82,9,59,14,88,70,0,32,174,54,20,28,76,97,6,72,91,5,0,42,34,0,10,0,3,74,80,74,61,110,35,0,35,9,39,0,61,18,52,68,27,75,55,9,0,0,0,0,1,20,99,37,105,89,151,43,34,52,159,83,7,3,31,8,29,108,33,4,33,11,0,16,70,4,3,31,171,136,39,34,53,75,0,0,1,3,31,6,12,3,0,10,7,0,1,14,0,8,131,73,10,142,48,2,17,0,0,18,72,7,40,14,1,4,18,0,0,117,0,0,7,23,1,20,34,47,134,46,17,82,5,107,98,10,86,24,11,130,7,2,124,42,110,0,25,0,0,0,2,36,8,19,8,54,121,19,20,88,114,124,74,49,60,44,33,10,0,17,65,35,1,61,61,0,0,125,37,0,27,131,11,12,77,112,54,5,13,0,0,0,2,0,9,2,25,22,73,92,84,55,20,3,103,90,38,0,30,103,17,0,7,14,111,140,75,40,27,82,0,43,1,39,2,18,72,102,119,88,54,182,57,66,14,48,24,13,20,0,4,0,18,2,20,80,36,114,87,23,51,73,54,68,102,38,48,5,30,95,125,56,136,157,80,63,66,66,71,114

Sequence (311 aa):
IVGGSTTIQPERVDAAALRRQLGDAMRKVVGSADPTPLADLLSGTPVDPDELTREVGADGRQALLDSGMAVDDGTTFSSPLRGHQLHGVVVVLSDPDVEEEVQHRWYVDPLWEADLLIRLMLRRGGARALDMGCGSGVLSLVLADRYESVLGVDVNPRAVALSRLNAALNGLTNVVTFREGDMFEPAEGRFSRIVFNSPTNEEGNEFVDLLEAGEPILETFFRNVPRKLESGGIVEVNLAMNDYPGDPFRERLADWLGLTENGLRVQIFTSQRRATESGGEWKRGWLVVAPGPVGLTEVVEWPYHDRYEEDPDALL

Secondary structure (DSSP, 8-state):
-BS-----GGGS-HHHHHHHHHHHHHHTT-SS--HHHHHTTT--B-HHHHHHHHHHHHHHHHHHHTS-EE-SS-EE-SSEEEEETTEEEEE-----GGGB-TT----SSSHHHHHHHS----EEEEEEET-TTSHHHHHHTTTEEEEEEEES-HHHHHHHHHHHHHTT--SEEEEESSTTTT--S-EEEEEEE-S-SS-TT---BTTB--HHHHHHHHHHHHHHEEEEEEEEEEEEEEEBTTB-HHHHHHHHHTHHHHT-EEEEEEEEEEE-TTS-EEEEEEEEE-SSSSEEEEEE--HHHHHHH-TT---

Organism: Micromonospora echinospora (NCBI:txid1877)